Protein AF-A0A137QL42-F1 (afdb_monomer)

Solvent-accessible surface area (backbone atoms only — not comparable to full-atom values): 17298 Å² total; per-residue (Å²): 100,34,70,57,46,45,50,50,37,49,74,74,72,46,67,54,82,41,86,88,35,64,59,41,25,57,53,50,39,52,50,53,54,63,43,52,39,86,62,86,82,94,80,81,47,82,44,93,50,73,60,76,47,75,49,66,75,38,77,45,59,28,29,28,61,92,73,71,41,57,32,40,34,37,33,32,44,34,35,29,34,53,53,33,43,75,54,73,72,51,57,50,45,49,49,47,31,58,27,19,27,74,40,50,73,71,56,46,42,51,51,43,36,49,52,52,42,72,72,47,55,35,80,44,68,47,56,49,74,53,71,51,64,76,67,95,55,80,79,73,79,72,71,77,83,74,88,73,88,77,64,35,49,31,44,52,48,27,49,52,36,44,50,38,51,53,52,38,52,52,42,66,76,38,98,56,30,88,81,40,53,71,57,42,53,51,41,54,51,54,36,49,53,49,49,54,63,50,60,74,43,47,41,97,76,25,39,33,22,33,21,46,87,43,88,86,44,56,66,14,40,27,34,31,29,34,37,42,17,41,49,28,44,49,26,48,75,68,72,51,68,87,62,45,72,59,43,56,34,27,51,54,42,45,61,71,30,40,49,99,87,69,49,59,44,58,29,57,25,89,87,73,51,69,45,71,51,58,93,94,61,79,48,72,66,36,47,50,21,48,53,47,22,51,56,20,45,53,54,23,52,53,54,68,53,53,63,62,56,63,65,65,75,74,115

Structure (mmCIF, N/CA/C/O backbone):
data_AF-A0A137QL42-F1
#
_entry.id   AF-A0A137QL42-F1
#
loop_
_atom_site.group_PDB
_atom_site.id
_atom_site.type_symbol
_atom_site.label_atom_id
_atom_site.label_alt_id
_atom_site.label_comp_id
_atom_site.label_asym_id
_atom_site.label_entity_id
_atom_site.label_seq_id
_atom_site.pdbx_PDB_ins_code
_atom_site.Cartn_x
_atom_site.Cartn_y
_atom_site.Cartn_z
_atom_site.occupancy
_atom_site.B_iso_or_equiv
_atom_site.auth_seq_id
_atom_site.auth_comp_id
_atom_site.auth_asym_id
_atom_site.auth_atom_id
_atom_site.pdbx_PDB_model_num
ATOM 1 N N . MET A 1 1 ? 6.499 -1.791 -34.100 1.00 88.50 1 MET A N 1
ATOM 2 C CA . MET A 1 1 ? 7.134 -1.837 -32.764 1.00 88.50 1 MET A CA 1
ATOM 3 C C . MET A 1 1 ? 8.624 -2.144 -32.865 1.00 88.50 1 MET A C 1
ATOM 5 O O . MET A 1 1 ? 9.391 -1.298 -32.445 1.00 88.50 1 MET A O 1
ATOM 9 N N . ALA A 1 2 ? 9.053 -3.247 -33.496 1.00 93.94 2 ALA A N 1
ATOM 10 C CA . ALA A 1 2 ? 10.485 -3.531 -33.701 1.00 93.94 2 ALA A CA 1
ATOM 11 C C . ALA A 1 2 ? 11.252 -2.376 -34.387 1.00 93.94 2 ALA A C 1
ATOM 13 O O . ALA A 1 2 ? 12.298 -1.965 -33.904 1.00 93.94 2 ALA A O 1
ATOM 14 N N . SER A 1 3 ? 10.688 -1.762 -35.434 1.00 95.69 3 SER A N 1
ATOM 15 C CA . SER A 1 3 ? 11.277 -0.571 -36.074 1.00 95.69 3 SER A CA 1
ATOM 16 C C . SER A 1 3 ? 11.506 0.602 -35.109 1.00 95.69 3 SER A C 1
ATOM 18 O O . SER A 1 3 ? 12.543 1.251 -35.173 1.00 95.69 3 SER A O 1
ATOM 20 N N . ALA A 1 4 ? 10.577 0.844 -34.179 1.00 95.88 4 ALA A N 1
ATOM 21 C CA . ALA A 1 4 ? 10.714 1.890 -33.167 1.00 95.88 4 ALA A CA 1
ATOM 22 C C . ALA A 1 4 ? 11.816 1.559 -32.150 1.00 95.88 4 ALA A C 1
ATOM 24 O O . ALA A 1 4 ? 12.567 2.441 -31.756 1.00 95.88 4 ALA A O 1
ATOM 25 N N . VAL A 1 5 ? 11.960 0.285 -31.767 1.00 95.94 5 VAL A N 1
ATOM 26 C CA . VAL A 1 5 ? 13.055 -0.155 -30.888 1.00 95.94 5 VAL A CA 1
ATOM 27 C C . VAL A 1 5 ? 14.408 0.023 -31.572 1.00 95.94 5 VAL A C 1
ATOM 29 O O . VAL A 1 5 ? 15.344 0.490 -30.934 1.00 95.94 5 VAL A O 1
ATOM 32 N N . ARG A 1 6 ? 14.513 -0.300 -32.868 1.00 96.44 6 ARG A N 1
ATOM 33 C CA . ARG A 1 6 ? 15.736 -0.042 -33.642 1.00 96.44 6 ARG A CA 1
ATOM 34 C C . ARG A 1 6 ? 16.097 1.446 -33.627 1.00 96.44 6 ARG A C 1
ATOM 36 O O . ARG A 1 6 ? 17.228 1.774 -33.299 1.00 96.44 6 ARG A O 1
ATOM 43 N N . ALA A 1 7 ? 15.125 2.325 -33.878 1.00 97.19 7 ALA A N 1
ATOM 44 C CA . ALA A 1 7 ? 15.340 3.770 -33.809 1.00 97.19 7 ALA A CA 1
ATOM 45 C C . ALA A 1 7 ? 15.789 4.231 -32.408 1.00 97.19 7 ALA A C 1
ATOM 47 O O . ALA A 1 7 ? 16.674 5.070 -32.297 1.00 97.19 7 ALA A O 1
ATOM 48 N N . ILE A 1 8 ? 15.240 3.652 -31.331 1.00 96.38 8 ILE A N 1
ATOM 49 C CA . ILE A 1 8 ? 15.696 3.936 -29.959 1.00 96.38 8 ILE A CA 1
ATOM 50 C C . ILE A 1 8 ? 17.173 3.563 -29.780 1.00 96.38 8 ILE A C 1
ATOM 52 O O . ILE A 1 8 ? 17.911 4.358 -29.207 1.00 96.38 8 ILE A O 1
ATOM 56 N N . LEU A 1 9 ? 17.607 2.393 -30.273 1.00 96.69 9 LEU A N 1
ATOM 57 C CA . LEU A 1 9 ? 19.011 1.960 -30.199 1.00 96.69 9 LEU A CA 1
ATOM 58 C C . LEU A 1 9 ? 19.942 2.951 -30.916 1.00 96.69 9 LEU A C 1
ATOM 60 O O . LEU A 1 9 ? 20.956 3.356 -30.353 1.00 96.69 9 LEU A O 1
ATOM 64 N N . GLU A 1 10 ? 19.556 3.405 -32.107 1.00 97.06 10 GLU A N 1
ATOM 65 C CA . GLU A 1 10 ? 20.310 4.412 -32.865 1.00 97.06 10 GLU A CA 1
ATOM 66 C C . GLU A 1 10 ? 20.364 5.754 -32.113 1.00 97.06 10 GLU A C 1
ATOM 68 O O . GLU A 1 10 ? 21.425 6.366 -31.997 1.00 97.06 10 GLU A O 1
ATOM 73 N N . CYS A 1 11 ? 19.245 6.196 -31.525 1.00 97.06 11 CYS A N 1
ATOM 74 C CA . CYS A 1 11 ? 19.175 7.447 -30.765 1.00 97.06 11 CYS A CA 1
ATOM 75 C C . CYS A 1 11 ? 20.044 7.453 -29.498 1.00 97.06 11 CYS A C 1
ATOM 77 O O . CYS A 1 11 ? 20.498 8.522 -29.093 1.00 97.06 11 CYS A O 1
ATOM 79 N N . ILE A 1 12 ? 20.274 6.297 -28.867 1.00 95.81 12 ILE A N 1
ATOM 80 C CA . ILE A 1 12 ? 21.161 6.183 -27.695 1.00 95.81 12 ILE A CA 1
ATOM 81 C C . ILE A 1 12 ? 22.632 5.939 -28.073 1.00 95.81 12 ILE A C 1
ATOM 83 O O . ILE A 1 12 ? 23.464 5.794 -27.181 1.00 95.81 12 ILE A O 1
ATOM 87 N N . GLY A 1 13 ? 22.961 5.924 -29.372 1.00 96.50 13 GLY A N 1
ATOM 88 C CA . GLY A 1 13 ? 24.328 5.780 -29.880 1.00 96.50 13 GLY A CA 1
ATOM 89 C C . GLY A 1 13 ? 24.829 4.337 -30.001 1.00 96.50 13 GLY A C 1
ATOM 90 O O . GLY A 1 13 ? 26.032 4.131 -30.150 1.00 96.50 13 GLY A O 1
ATOM 91 N N . GLU A 1 14 ? 23.941 3.343 -29.934 1.00 97.31 14 GLU A N 1
ATOM 92 C CA . GLU A 1 14 ? 24.290 1.941 -30.183 1.00 97.31 14 GLU A CA 1
ATOM 93 C C . GLU A 1 14 ? 24.259 1.621 -31.685 1.00 97.31 14 GLU A C 1
ATOM 95 O O . GLU A 1 14 ? 23.489 2.208 -32.441 1.00 97.31 14 GLU A O 1
ATOM 100 N N . ASP A 1 15 ? 25.061 0.638 -32.102 1.00 96.69 15 ASP A N 1
ATOM 101 C CA . ASP A 1 15 ? 25.010 0.039 -33.442 1.00 96.69 15 ASP A CA 1
ATOM 102 C C . ASP A 1 15 ? 23.999 -1.127 -33.453 1.00 96.69 15 ASP A C 1
ATOM 104 O O . ASP A 1 15 ? 24.296 -2.182 -32.879 1.00 96.69 15 ASP A O 1
ATOM 108 N N . PRO A 1 16 ? 22.810 -0.994 -34.080 1.00 95.81 16 PRO A N 1
ATOM 109 C CA . PRO A 1 16 ? 21.808 -2.060 -34.093 1.00 95.81 16 PRO A CA 1
ATOM 110 C C . PRO A 1 16 ? 22.243 -3.311 -34.863 1.00 95.81 16 PRO A C 1
ATOM 112 O O . PRO A 1 16 ? 21.662 -4.376 -34.645 1.00 95.81 16 PRO A O 1
ATOM 115 N N . ASP A 1 17 ? 23.236 -3.195 -35.749 1.00 96.19 17 ASP A N 1
ATOM 116 C CA . ASP A 1 17 ? 23.708 -4.290 -36.593 1.00 96.19 17 ASP A CA 1
ATOM 117 C C . ASP A 1 17 ? 24.826 -5.110 -35.912 1.00 96.19 17 ASP A C 1
ATOM 119 O O . ASP A 1 17 ? 25.247 -6.149 -36.432 1.00 96.19 17 ASP A O 1
ATOM 123 N N . ARG A 1 18 ? 25.262 -4.727 -34.698 1.00 97.25 18 ARG A N 1
ATOM 124 C CA . ARG A 1 18 ? 26.195 -5.539 -33.901 1.00 97.25 18 ARG A CA 1
ATOM 125 C C . ARG A 1 18 ? 25.561 -6.866 -33.488 1.00 97.25 18 ARG A C 1
ATOM 127 O O . ARG A 1 18 ? 24.388 -6.919 -33.117 1.00 97.25 18 ARG A O 1
ATOM 134 N N . GLU A 1 19 ? 26.369 -7.927 -33.436 1.00 95.56 19 GLU A N 1
ATOM 135 C CA . GLU A 1 19 ? 25.930 -9.318 -33.210 1.00 95.56 19 GLU A CA 1
ATOM 136 C C . GLU A 1 19 ? 24.903 -9.472 -32.066 1.00 95.56 19 GLU A C 1
ATOM 138 O O . GLU A 1 19 ? 23.874 -10.133 -32.220 1.00 95.56 19 GLU A O 1
ATOM 143 N N . GLY A 1 20 ? 25.131 -8.803 -30.929 1.00 95.12 20 GLY A N 1
ATOM 144 C CA . GLY A 1 20 ? 24.242 -8.870 -29.763 1.00 95.12 20 GLY A CA 1
ATOM 145 C C . GLY A 1 20 ? 22.879 -8.176 -29.925 1.00 95.12 20 GLY A C 1
ATOM 146 O O . GLY A 1 20 ? 21.921 -8.551 -29.237 1.00 95.12 20 GLY A O 1
ATOM 147 N N . LEU A 1 21 ? 22.763 -7.188 -30.822 1.00 96.62 21 LEU A N 1
ATOM 148 C CA . LEU A 1 21 ? 21.566 -6.356 -30.998 1.00 96.62 21 LEU A CA 1
ATOM 149 C C . LEU A 1 21 ? 20.718 -6.703 -32.215 1.00 96.62 21 LEU A C 1
ATOM 151 O O . LEU A 1 21 ? 19.550 -6.322 -32.212 1.00 96.62 21 LEU A O 1
ATOM 155 N N . LEU A 1 22 ? 21.225 -7.504 -33.157 1.00 95.88 22 LEU A N 1
ATOM 156 C CA . LEU A 1 22 ? 20.510 -7.881 -34.385 1.00 95.88 22 LEU A CA 1
ATOM 157 C C . LEU A 1 22 ? 19.050 -8.296 -34.147 1.00 95.88 22 LEU A C 1
ATOM 159 O O . LEU A 1 22 ? 18.158 -7.907 -34.889 1.00 95.88 22 LEU A O 1
ATOM 163 N N . ARG A 1 23 ? 18.800 -9.065 -33.078 1.00 96.75 23 ARG A N 1
ATOM 164 C CA . ARG A 1 23 ? 17.458 -9.548 -32.699 1.00 96.75 23 ARG A CA 1
ATOM 165 C C . ARG A 1 23 ? 16.837 -8.817 -31.506 1.00 96.75 23 ARG A C 1
ATOM 167 O O . ARG A 1 23 ? 15.758 -9.188 -31.042 1.00 96.75 23 ARG A O 1
ATOM 174 N N . THR A 1 24 ? 17.512 -7.813 -30.944 1.00 97.19 24 THR A N 1
ATOM 175 C CA . THR A 1 24 ? 16.992 -7.022 -29.816 1.00 97.19 24 THR A CA 1
ATOM 176 C C . THR A 1 24 ? 15.687 -6.308 -30.164 1.00 97.19 24 THR A C 1
ATOM 178 O O . THR A 1 24 ? 14.773 -6.389 -29.342 1.00 97.19 24 THR A O 1
ATOM 181 N N . PRO A 1 25 ? 15.522 -5.692 -31.352 1.00 97.19 25 PRO A N 1
ATOM 182 C CA . PRO A 1 25 ? 14.261 -5.069 -31.738 1.00 97.19 25 PRO A CA 1
ATOM 183 C C . PRO A 1 25 ? 13.044 -5.999 -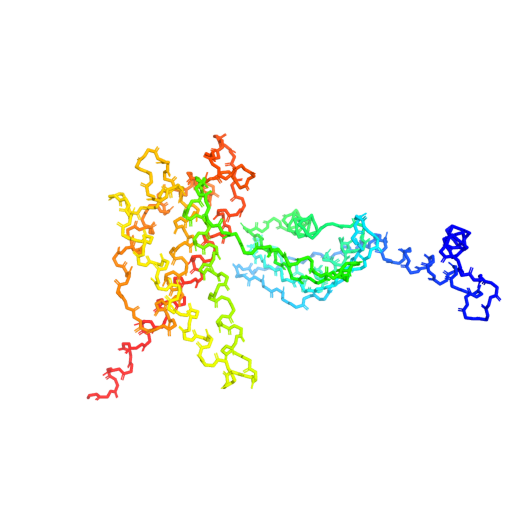31.667 1.00 97.19 25 PRO A C 1
ATOM 185 O O . PRO A 1 25 ? 12.018 -5.609 -31.104 1.00 97.19 25 PRO A O 1
ATOM 188 N N . GLU A 1 26 ? 13.145 -7.235 -32.175 1.00 96.44 26 GLU A N 1
ATOM 189 C CA . GLU A 1 26 ? 12.040 -8.197 -32.065 1.00 96.44 26 GLU A CA 1
ATOM 190 C C . GLU A 1 26 ? 11.833 -8.669 -30.626 1.00 96.44 26 GLU A C 1
ATOM 192 O O . GLU A 1 26 ? 10.697 -8.676 -30.150 1.00 96.44 26 GLU A O 1
ATOM 197 N N . ARG A 1 27 ? 12.913 -9.038 -29.919 1.00 96.62 27 ARG A N 1
ATOM 198 C CA . ARG A 1 27 ? 12.824 -9.525 -28.531 1.00 96.62 27 ARG A CA 1
ATOM 199 C C . ARG A 1 27 ? 12.181 -8.487 -27.619 1.00 96.62 27 ARG A C 1
ATOM 201 O O . ARG A 1 27 ? 11.286 -8.817 -26.851 1.00 96.62 27 ARG A O 1
ATOM 208 N N . TYR A 1 28 ? 12.604 -7.232 -27.722 1.00 94.94 28 TYR A N 1
ATOM 209 C CA . TYR A 1 28 ? 12.075 -6.153 -26.897 1.00 94.94 28 TYR A CA 1
ATOM 210 C C . TYR A 1 28 ? 10.605 -5.869 -27.214 1.00 94.94 28 TYR A C 1
ATOM 212 O O . TYR A 1 28 ? 9.797 -5.735 -26.298 1.00 94.94 28 TYR A O 1
ATOM 220 N N . ALA A 1 29 ? 10.232 -5.839 -28.500 1.00 93.69 29 ALA A N 1
ATOM 221 C CA . ALA A 1 29 ? 8.838 -5.666 -28.899 1.00 93.69 29 ALA A CA 1
ATOM 222 C C . ALA A 1 29 ? 7.939 -6.774 -28.322 1.00 93.69 29 ALA A C 1
ATOM 224 O O . ALA A 1 29 ? 6.881 -6.478 -27.770 1.00 93.69 29 ALA A O 1
ATOM 225 N N . GLN A 1 30 ? 8.382 -8.034 -28.383 1.00 93.44 30 GLN A N 1
ATOM 226 C CA . GLN A 1 30 ? 7.662 -9.163 -27.784 1.00 93.44 30 GLN A CA 1
ATOM 227 C C . GLN A 1 30 ? 7.535 -9.022 -26.262 1.00 93.44 30 GLN A C 1
ATOM 229 O O . GLN A 1 30 ? 6.453 -9.247 -25.721 1.00 93.44 30 GLN A O 1
ATOM 234 N N . THR A 1 31 ? 8.603 -8.604 -25.578 1.00 91.81 31 THR A N 1
ATOM 235 C CA . THR A 1 31 ? 8.590 -8.373 -24.128 1.00 91.81 31 THR A CA 1
ATOM 236 C C . THR A 1 31 ? 7.586 -7.296 -23.734 1.00 91.81 31 THR A C 1
ATOM 238 O O . THR A 1 31 ? 6.773 -7.536 -22.845 1.00 91.81 31 THR A O 1
ATOM 241 N N . ILE A 1 32 ? 7.587 -6.139 -24.405 1.00 90.94 32 ILE A N 1
ATOM 242 C CA . ILE A 1 32 ? 6.636 -5.058 -24.110 1.00 90.94 32 ILE A CA 1
ATOM 243 C C . ILE A 1 32 ? 5.200 -5.525 -24.339 1.00 90.94 32 ILE A C 1
ATOM 245 O O . ILE A 1 32 ? 4.370 -5.370 -23.450 1.00 90.94 32 ILE A O 1
ATOM 249 N N . MET A 1 33 ? 4.918 -6.183 -25.467 1.00 90.31 33 MET A N 1
ATOM 250 C CA . MET A 1 33 ? 3.581 -6.718 -25.746 1.00 90.31 33 MET A CA 1
ATOM 251 C C . MET A 1 33 ? 3.125 -7.731 -24.689 1.00 90.31 33 MET A C 1
ATOM 253 O O . MET A 1 33 ? 1.957 -7.746 -24.311 1.00 90.31 33 MET A O 1
ATOM 257 N N . TRP A 1 34 ? 4.035 -8.569 -24.189 1.00 88.75 34 TRP A N 1
ATOM 258 C CA . TRP A 1 34 ? 3.734 -9.508 -23.110 1.00 88.75 34 TRP A CA 1
ATOM 259 C C . TRP A 1 34 ? 3.496 -8.810 -21.763 1.00 88.75 34 TRP A C 1
ATOM 261 O O . TRP A 1 34 ? 2.640 -9.240 -20.989 1.00 88.75 34 TRP A O 1
ATOM 271 N N . MET A 1 35 ? 4.228 -7.730 -21.484 1.00 88.00 35 MET A N 1
ATOM 272 C CA . MET A 1 35 ? 4.077 -6.929 -20.268 1.00 88.00 35 MET A CA 1
ATOM 273 C C . MET A 1 35 ? 2.827 -6.044 -20.270 1.00 88.00 35 MET A C 1
ATOM 275 O O . MET A 1 35 ? 2.427 -5.613 -19.197 1.00 88.00 35 MET A O 1
ATOM 279 N N . THR A 1 36 ? 2.199 -5.794 -21.423 1.00 87.94 36 THR A N 1
ATOM 280 C CA . THR A 1 36 ? 1.026 -4.909 -21.556 1.00 87.94 36 THR A CA 1
ATOM 281 C C . THR A 1 36 ? -0.231 -5.617 -22.084 1.00 87.94 36 THR A C 1
ATOM 283 O O . THR A 1 36 ? -1.040 -4.999 -22.777 1.00 87.94 36 THR A O 1
ATOM 286 N N . ARG A 1 37 ? -0.372 -6.927 -21.862 1.00 84.25 37 ARG A N 1
ATOM 287 C CA . ARG A 1 37 ? -1.521 -7.709 -22.354 1.00 84.25 37 ARG A CA 1
ATOM 288 C C . ARG A 1 37 ? -2.640 -7.775 -21.315 1.00 84.25 37 ARG A C 1
ATOM 290 O O . ARG A 1 37 ? -2.371 -8.024 -20.145 1.00 84.25 37 ARG A O 1
ATOM 297 N N . ASP A 1 38 ? -3.890 -7.702 -21.758 1.00 72.44 38 ASP A N 1
ATOM 298 C CA . ASP A 1 38 ? -5.028 -8.046 -20.903 1.00 72.44 38 ASP A CA 1
ATOM 299 C C . ASP A 1 38 ? -5.224 -9.568 -20.850 1.00 72.44 38 ASP A C 1
ATOM 301 O O . ASP A 1 38 ? -5.190 -10.258 -21.871 1.00 72.44 38 ASP A O 1
ATOM 305 N N . ILE A 1 39 ? -5.425 -10.103 -19.644 1.00 64.62 39 ILE A N 1
ATOM 306 C CA . ILE A 1 39 ? -5.685 -11.525 -19.395 1.00 64.62 39 ILE A CA 1
ATOM 307 C C . ILE A 1 39 ? -7.006 -11.609 -18.629 1.00 64.62 39 ILE A C 1
ATOM 309 O O . ILE A 1 39 ? -7.059 -11.239 -17.466 1.00 64.62 39 ILE A O 1
ATOM 313 N N . ILE A 1 40 ? -8.086 -12.093 -19.244 1.00 54.66 40 ILE A N 1
ATOM 314 C CA . ILE A 1 40 ? -9.358 -12.326 -18.540 1.00 54.66 40 ILE A CA 1
ATOM 315 C C . ILE A 1 40 ? -9.726 -13.799 -18.693 1.00 54.66 40 ILE A C 1
ATOM 317 O O . ILE A 1 40 ? -9.649 -14.350 -19.786 1.00 54.66 40 ILE A O 1
ATOM 321 N N . ASN A 1 41 ? -10.093 -14.445 -17.586 1.00 50.34 41 ASN A N 1
ATOM 322 C CA . ASN A 1 41 ? -10.643 -15.801 -17.575 1.00 50.34 41 ASN A CA 1
ATOM 323 C C . ASN A 1 41 ? -11.562 -15.966 -16.368 1.00 50.34 41 ASN A C 1
ATOM 325 O O . ASN A 1 41 ? -11.088 -15.798 -15.245 1.00 50.34 41 ASN A O 1
ATOM 329 N N . ASP A 1 42 ? -12.828 -16.311 -16.567 1.00 50.88 42 ASP A N 1
ATOM 330 C CA . ASP A 1 42 ? -13.827 -16.356 -15.496 1.00 50.88 42 ASP A CA 1
ATOM 331 C C . ASP A 1 42 ? -13.814 -17.671 -14.712 1.00 50.88 42 ASP A C 1
ATOM 333 O O . ASP A 1 42 ? -13.801 -18.761 -15.277 1.00 50.88 42 ASP A O 1
ATOM 337 N N . ALA A 1 43 ? -13.811 -17.546 -13.383 1.00 50.00 43 ALA A N 1
ATOM 338 C CA . ALA A 1 43 ? -14.125 -18.612 -12.437 1.00 50.00 43 ALA A CA 1
ATOM 339 C C . ALA A 1 43 ? -14.479 -17.963 -11.089 1.00 50.00 43 ALA A C 1
ATOM 341 O O . ALA A 1 43 ? -13.632 -17.300 -10.485 1.00 50.00 43 ALA A O 1
ATOM 342 N N . ILE A 1 44 ? -15.728 -18.127 -10.656 1.00 58.56 44 ILE A N 1
ATOM 343 C CA . ILE A 1 44 ? -16.261 -17.725 -9.347 1.00 58.56 44 ILE A CA 1
ATOM 344 C C . ILE A 1 44 ? -16.893 -18.979 -8.746 1.00 58.56 44 ILE A C 1
ATOM 346 O O . ILE A 1 44 ? -17.558 -19.726 -9.466 1.00 58.56 44 ILE A O 1
ATOM 350 N N . PHE A 1 45 ? -16.678 -19.211 -7.453 1.00 54.88 45 PHE A N 1
ATOM 351 C CA . PHE A 1 45 ? -17.261 -20.336 -6.731 1.00 54.88 45 PHE A CA 1
ATOM 352 C C . PHE A 1 45 ? -18.185 -19.804 -5.631 1.00 54.88 45 PHE A C 1
ATOM 354 O O . PHE A 1 45 ? -17.922 -18.761 -5.030 1.00 54.88 45 PHE A O 1
ATOM 361 N N . ALA A 1 46 ? -19.295 -20.501 -5.405 1.00 55.91 46 ALA A N 1
ATOM 362 C CA . ALA A 1 46 ? -20.178 -20.240 -4.278 1.00 55.91 46 ALA A CA 1
ATOM 363 C C . ALA A 1 46 ? -19.829 -21.236 -3.172 1.00 55.91 46 ALA A C 1
ATOM 365 O O . ALA A 1 46 ? -19.881 -22.445 -3.402 1.00 55.91 46 ALA A O 1
ATOM 366 N N . GLU A 1 47 ? -19.448 -20.728 -2.007 1.00 60.78 47 GLU A N 1
ATOM 367 C CA . GLU A 1 47 ? -19.100 -21.532 -0.841 1.00 60.78 47 GLU A CA 1
ATOM 368 C C . GLU A 1 47 ? -19.495 -20.751 0.412 1.00 60.78 47 GLU A C 1
ATOM 370 O O . GLU A 1 47 ? -19.275 -19.541 0.490 1.00 60.78 47 GLU A O 1
ATOM 375 N N . ASP A 1 48 ? -20.120 -21.437 1.366 1.00 62.03 48 ASP A N 1
ATOM 376 C CA . ASP A 1 48 ? -20.584 -20.830 2.610 1.00 62.03 48 ASP A CA 1
ATOM 377 C C . ASP A 1 48 ? -19.391 -20.668 3.561 1.00 62.03 48 ASP A C 1
ATOM 379 O O . ASP A 1 48 ? -19.028 -21.578 4.306 1.00 62.03 48 ASP A O 1
ATOM 383 N N . HIS A 1 49 ? -18.707 -19.532 3.436 1.00 72.81 49 HIS A N 1
ATOM 384 C CA . HIS A 1 49 ? -17.568 -19.151 4.263 1.00 72.81 49 HIS A CA 1
ATOM 385 C C . HIS A 1 49 ? -17.713 -17.680 4.657 1.00 72.81 49 HIS A C 1
ATOM 387 O O . HIS A 1 49 ? -17.985 -16.840 3.799 1.00 72.81 49 HIS A O 1
ATOM 393 N N . ASP A 1 50 ? -17.545 -17.362 5.937 1.00 77.62 50 ASP A N 1
ATOM 394 C CA . ASP A 1 50 ? -17.778 -16.034 6.519 1.00 77.62 50 ASP A CA 1
ATOM 395 C C . ASP A 1 50 ? -16.550 -15.449 7.245 1.00 77.62 50 ASP A C 1
ATOM 397 O O . ASP A 1 50 ? -16.590 -14.311 7.727 1.00 77.62 50 ASP A O 1
ATOM 401 N N . GLU A 1 51 ? -15.430 -16.176 7.256 1.00 82.50 51 GLU A N 1
ATOM 402 C CA . GLU A 1 51 ? -14.155 -15.733 7.820 1.00 82.50 51 GLU A CA 1
ATOM 403 C C . GLU A 1 51 ? -13.262 -15.020 6.793 1.00 82.50 51 GLU A C 1
ATOM 405 O O . GLU A 1 51 ? -13.425 -15.134 5.577 1.00 82.50 51 GLU A O 1
ATOM 410 N N . MET A 1 52 ? -12.292 -14.244 7.287 1.00 88.94 52 MET A N 1
ATOM 411 C CA . MET A 1 52 ? -11.368 -13.495 6.437 1.00 88.94 52 MET A CA 1
ATOM 412 C C . MET A 1 52 ? -10.509 -14.432 5.583 1.00 88.94 52 MET A C 1
ATOM 414 O O . MET A 1 52 ? -9.769 -15.268 6.098 1.00 88.94 52 MET A O 1
ATOM 418 N N . VAL A 1 53 ? -10.503 -14.187 4.275 1.00 89.31 53 VAL A N 1
ATOM 419 C CA . VAL A 1 53 ? -9.592 -14.838 3.335 1.00 89.31 53 VAL A CA 1
ATOM 420 C C . VAL A 1 53 ? -8.419 -13.902 3.070 1.00 89.31 53 VAL A C 1
ATOM 422 O O . VAL A 1 53 ? -8.616 -12.776 2.616 1.00 89.31 53 VAL A O 1
ATOM 425 N N . LEU A 1 54 ? -7.194 -14.372 3.321 1.00 91.69 54 LEU A N 1
ATOM 426 C CA . LEU A 1 54 ? -5.950 -13.646 3.055 1.00 91.69 54 LEU A CA 1
ATOM 427 C C . LEU A 1 54 ? -5.049 -14.456 2.122 1.00 91.69 54 LEU A C 1
ATOM 429 O O . LEU A 1 54 ? -4.638 -15.570 2.442 1.00 91.69 54 LEU A O 1
ATOM 433 N N . VAL A 1 55 ? -4.669 -13.850 1.000 1.00 92.56 55 VAL A N 1
ATOM 434 C CA . VAL A 1 55 ? -3.614 -14.352 0.118 1.00 92.56 55 VAL A CA 1
ATOM 435 C C . VAL A 1 55 ? -2.484 -13.339 0.112 1.00 92.56 55 VAL A C 1
ATOM 437 O O . VAL A 1 55 ? -2.655 -12.199 -0.314 1.00 92.56 55 VAL A O 1
ATOM 440 N N . ARG A 1 56 ? -1.322 -13.759 0.602 1.00 91.38 56 ARG A N 1
ATOM 441 C CA . ARG A 1 56 ? -0.108 -12.943 0.679 1.00 91.38 56 ARG A CA 1
ATOM 442 C C . ARG A 1 56 ? 0.956 -13.447 -0.286 1.00 91.38 56 ARG A C 1
ATOM 444 O O . ARG A 1 56 ? 0.831 -14.536 -0.840 1.00 91.38 56 ARG A O 1
ATOM 451 N N . ASP A 1 57 ? 2.002 -12.644 -0.445 1.00 90.56 57 ASP A N 1
ATOM 452 C CA . ASP A 1 57 ? 3.191 -12.973 -1.231 1.00 90.56 57 ASP A CA 1
ATOM 453 C C . ASP A 1 57 ? 2.921 -13.231 -2.722 1.00 90.56 57 ASP A C 1
ATOM 455 O O . ASP A 1 57 ? 3.650 -13.989 -3.360 1.00 90.56 57 ASP A O 1
ATOM 459 N N . ILE A 1 58 ? 1.908 -12.568 -3.297 1.00 93.81 58 ILE A N 1
ATOM 460 C CA . ILE A 1 58 ? 1.634 -12.612 -4.737 1.00 93.81 58 ILE A CA 1
ATOM 461 C C . ILE A 1 58 ? 2.717 -11.804 -5.451 1.00 93.81 58 ILE A C 1
ATOM 463 O O . ILE A 1 58 ? 2.745 -10.576 -5.348 1.00 93.81 58 ILE A O 1
ATOM 467 N N . ASP A 1 59 ? 3.599 -12.488 -6.174 1.00 94.00 59 ASP A N 1
ATOM 468 C CA . ASP A 1 59 ? 4.642 -11.835 -6.960 1.00 94.00 59 ASP A CA 1
ATOM 469 C C . ASP A 1 59 ? 4.038 -11.084 -8.146 1.00 94.00 59 ASP A C 1
ATOM 471 O O . ASP A 1 59 ? 3.247 -11.629 -8.920 1.00 94.00 59 ASP A O 1
ATOM 475 N N . ILE A 1 60 ? 4.448 -9.828 -8.308 1.00 92.00 60 ILE A N 1
ATOM 476 C CA . ILE A 1 60 ? 4.008 -8.989 -9.415 1.00 92.00 60 ILE A CA 1
ATOM 477 C C . ILE A 1 60 ? 5.173 -8.279 -10.096 1.00 92.00 60 ILE A C 1
ATOM 479 O O . ILE A 1 60 ? 6.179 -7.904 -9.489 1.00 92.00 60 ILE A O 1
ATOM 483 N N . SER A 1 61 ? 4.988 -8.049 -11.389 1.00 92.31 61 SER A N 1
ATOM 484 C CA . SER A 1 61 ? 5.841 -7.202 -12.209 1.00 92.31 61 SER A CA 1
ATOM 485 C C . SER A 1 61 ? 4.950 -6.369 -13.120 1.00 92.31 61 SER A C 1
ATOM 487 O O . SER A 1 61 ? 4.006 -6.897 -13.716 1.00 92.31 61 SER A O 1
ATOM 489 N N . SER A 1 62 ? 5.234 -5.073 -13.188 1.00 93.12 62 SER A N 1
ATOM 490 C CA . SER A 1 62 ? 4.499 -4.098 -13.991 1.00 93.12 62 SER A CA 1
ATOM 491 C C . SER A 1 62 ? 5.460 -3.065 -14.572 1.00 93.12 62 SER A C 1
ATOM 493 O O . SER A 1 62 ? 6.603 -2.950 -14.127 1.00 93.12 62 SER A O 1
ATOM 495 N N . LEU A 1 63 ? 5.012 -2.302 -15.569 1.00 92.62 63 LEU A N 1
ATOM 496 C CA . LEU A 1 63 ? 5.786 -1.205 -16.154 1.00 92.62 63 LEU A CA 1
ATOM 497 C C . LEU A 1 63 ? 5.303 0.140 -15.610 1.00 92.62 63 LEU A C 1
ATOM 499 O O . LEU A 1 63 ? 4.108 0.425 -15.638 1.00 92.62 63 LEU A O 1
ATOM 503 N N . CYS A 1 64 ? 6.225 0.973 -15.124 1.00 91.62 64 CYS A N 1
ATOM 504 C CA . CYS A 1 64 ? 5.902 2.327 -14.683 1.00 91.62 64 CYS A CA 1
ATOM 505 C C . CYS A 1 64 ? 5.533 3.187 -15.893 1.00 91.62 64 CYS A C 1
ATOM 507 O O . CYS A 1 64 ? 6.323 3.298 -16.830 1.00 91.62 64 CYS A O 1
ATOM 509 N N . GLU A 1 65 ? 4.372 3.835 -15.873 1.00 87.06 65 GLU A N 1
ATOM 510 C CA . GLU A 1 65 ? 3.932 4.658 -17.007 1.00 87.06 65 GLU A CA 1
ATOM 511 C C . GLU A 1 65 ? 4.789 5.912 -17.231 1.00 87.06 65 GLU A C 1
ATOM 513 O O . GLU A 1 65 ? 4.894 6.385 -18.357 1.00 87.06 65 GLU A O 1
ATOM 518 N N . HIS A 1 66 ? 5.466 6.411 -16.192 1.00 84.81 66 HIS A N 1
ATOM 519 C CA . HIS A 1 66 ? 6.313 7.603 -16.290 1.00 84.81 66 HIS A CA 1
ATOM 520 C C . HIS A 1 66 ? 7.620 7.363 -17.049 1.00 84.81 66 HIS A C 1
ATOM 522 O O . HIS A 1 66 ? 8.144 8.272 -17.688 1.00 84.81 66 HIS A O 1
ATOM 528 N N . HIS A 1 67 ? 8.179 6.156 -16.943 1.00 85.19 67 HIS A N 1
ATOM 529 C CA . HIS A 1 67 ? 9.541 5.880 -17.412 1.00 85.19 67 HIS A CA 1
ATOM 530 C C . HIS A 1 67 ? 9.653 4.615 -18.265 1.00 85.19 67 HIS A C 1
ATOM 532 O O . HIS A 1 67 ? 10.727 4.338 -18.787 1.00 85.19 67 HIS A O 1
ATOM 538 N N . LEU A 1 68 ? 8.579 3.825 -18.378 1.00 89.31 68 LEU A N 1
ATOM 539 C CA . LEU A 1 68 ? 8.578 2.493 -18.993 1.00 89.31 68 LEU A CA 1
ATOM 540 C C . LEU A 1 68 ? 9.628 1.546 -18.386 1.00 89.31 68 LEU A C 1
ATOM 542 O O . LEU A 1 68 ? 10.118 0.627 -19.038 1.00 89.31 68 LEU A O 1
ATOM 546 N N . VAL A 1 69 ? 9.959 1.770 -17.112 1.00 89.62 69 VAL A N 1
ATOM 547 C CA . VAL A 1 69 ? 10.878 0.940 -16.330 1.00 89.62 69 VAL A CA 1
ATOM 548 C C . VAL A 1 69 ? 10.067 -0.026 -15.466 1.00 89.62 69 VAL A C 1
ATOM 550 O O . VAL A 1 69 ? 9.053 0.390 -14.892 1.00 89.62 69 VAL A O 1
ATOM 553 N N . PRO A 1 70 ? 10.483 -1.299 -15.346 1.00 90.38 70 PRO A N 1
ATOM 554 C CA . PRO A 1 70 ? 9.801 -2.247 -14.484 1.00 90.38 70 PRO A CA 1
ATOM 555 C C . PRO A 1 70 ? 9.821 -1.832 -13.012 1.00 90.38 70 PRO A C 1
ATOM 557 O O . PRO A 1 70 ? 10.844 -1.390 -12.481 1.00 90.38 70 PRO A O 1
ATOM 560 N N . PHE A 1 71 ? 8.696 -2.065 -12.348 1.00 91.06 71 PHE A N 1
ATOM 561 C CA . PHE A 1 71 ? 8.632 -2.184 -10.901 1.00 91.06 71 PHE A CA 1
ATOM 562 C C . PHE A 1 71 ? 8.129 -3.576 -10.534 1.00 91.06 71 PHE A C 1
ATOM 564 O O . PHE A 1 71 ? 7.234 -4.133 -11.177 1.00 91.06 71 PHE A O 1
ATOM 571 N N . THR A 1 72 ? 8.763 -4.162 -9.528 1.00 92.38 72 THR A N 1
ATOM 572 C CA . THR A 1 72 ? 8.522 -5.536 -9.086 1.00 92.38 72 THR A CA 1
ATOM 573 C C . THR A 1 72 ? 8.295 -5.555 -7.595 1.00 92.38 72 THR A C 1
ATOM 575 O O . THR A 1 72 ? 8.918 -4.789 -6.863 1.00 92.38 72 THR A O 1
ATOM 578 N N . GLY A 1 73 ? 7.417 -6.432 -7.136 1.00 91.25 73 GLY A N 1
ATOM 579 C CA . GLY A 1 73 ? 7.036 -6.433 -5.739 1.00 91.25 73 GLY A CA 1
ATOM 580 C C . GLY A 1 73 ? 6.134 -7.583 -5.359 1.00 91.25 73 GLY A C 1
ATOM 581 O O . GLY A 1 73 ? 5.930 -8.520 -6.133 1.00 91.25 73 GLY A O 1
ATOM 582 N N . LYS A 1 74 ? 5.580 -7.467 -4.158 1.00 92.44 74 LYS A N 1
ATOM 583 C CA . LYS A 1 74 ? 4.605 -8.395 -3.607 1.00 92.44 74 LYS A CA 1
ATOM 584 C C . LYS A 1 74 ? 3.304 -7.670 -3.310 1.00 92.44 74 LYS A C 1
ATOM 586 O O . LYS A 1 74 ? 3.299 -6.530 -2.843 1.00 92.44 74 LYS A O 1
ATOM 591 N N . ILE A 1 75 ? 2.205 -8.363 -3.572 1.00 94.88 75 ILE A N 1
ATOM 592 C CA . ILE A 1 75 ? 0.864 -7.945 -3.185 1.00 94.88 75 ILE A CA 1
ATOM 593 C C . ILE A 1 75 ? 0.301 -8.936 -2.166 1.00 94.88 75 ILE A C 1
ATOM 595 O O . ILE A 1 75 ? 0.462 -10.152 -2.293 1.00 94.88 75 ILE A O 1
ATOM 599 N N . ALA A 1 76 ? -0.393 -8.399 -1.169 1.00 93.94 76 ALA A N 1
ATOM 600 C CA . ALA A 1 76 ? -1.304 -9.138 -0.313 1.00 93.94 76 ALA A CA 1
ATOM 601 C C . ALA A 1 76 ? -2.736 -8.651 -0.556 1.00 93.94 76 ALA A C 1
ATOM 603 O O . ALA A 1 76 ? -2.987 -7.447 -0.605 1.00 93.94 76 ALA A O 1
ATOM 604 N N . ILE A 1 77 ? -3.667 -9.589 -0.713 1.00 95.25 77 ILE A N 1
ATOM 605 C CA . ILE A 1 77 ? -5.094 -9.325 -0.892 1.00 95.25 77 ILE A CA 1
ATOM 606 C C . ILE A 1 77 ? -5.847 -10.035 0.227 1.00 95.25 77 ILE A C 1
ATOM 608 O O . ILE A 1 77 ? -5.717 -11.249 0.388 1.00 95.25 77 ILE A O 1
ATOM 612 N N . ALA A 1 78 ? -6.648 -9.280 0.970 1.00 93.06 78 ALA A N 1
ATOM 613 C CA . ALA A 1 78 ? -7.548 -9.790 1.989 1.00 93.06 78 ALA A CA 1
ATOM 614 C C . ALA A 1 78 ? -8.984 -9.362 1.693 1.00 93.06 78 ALA A C 1
ATOM 616 O O . ALA A 1 78 ? -9.216 -8.254 1.207 1.00 93.06 78 ALA A O 1
ATOM 617 N N . TYR A 1 79 ? -9.956 -10.210 2.007 1.00 93.12 79 TYR A N 1
ATOM 618 C CA . TYR A 1 79 ? -11.365 -9.830 1.991 1.00 93.12 79 TYR A CA 1
ATOM 619 C C . TYR A 1 79 ? -12.168 -10.636 3.013 1.00 93.12 79 TYR A C 1
ATOM 621 O O . TYR A 1 79 ? -11.765 -11.728 3.410 1.00 93.12 79 TYR A O 1
ATOM 629 N N . ILE A 1 80 ? -13.307 -10.089 3.438 1.00 91.50 80 ILE A N 1
ATOM 630 C CA . ILE A 1 80 ? -14.282 -10.793 4.283 1.00 91.50 80 ILE A CA 1
ATOM 631 C C . ILE A 1 80 ? -15.465 -11.181 3.388 1.00 91.50 80 ILE A C 1
ATOM 633 O O . ILE A 1 80 ? -16.179 -10.279 2.935 1.00 91.50 80 ILE A O 1
ATOM 637 N N . PRO A 1 81 ? -15.665 -12.473 3.083 1.00 89.81 81 PRO A N 1
ATOM 638 C CA . PRO A 1 81 ? -16.692 -12.921 2.155 1.00 89.81 81 PRO A CA 1
ATOM 639 C C . PRO A 1 81 ? -18.114 -12.538 2.585 1.00 89.81 81 PRO A C 1
ATOM 641 O O . PRO A 1 81 ? -18.399 -12.212 3.738 1.00 89.81 81 PRO A O 1
ATOM 644 N N . ASN A 1 82 ? -19.020 -12.602 1.615 1.00 88.00 82 ASN A N 1
ATOM 645 C CA . ASN A 1 82 ? -20.460 -12.518 1.818 1.00 88.00 82 ASN A CA 1
ATOM 646 C C . ASN A 1 82 ? -21.117 -13.606 0.955 1.00 88.00 82 ASN A C 1
ATOM 648 O O . ASN A 1 82 ? -21.599 -13.313 -0.137 1.00 88.00 82 ASN A O 1
ATOM 652 N N . GLN A 1 83 ? -21.043 -14.868 1.399 1.00 82.56 83 GLN A N 1
ATOM 653 C CA . GLN A 1 83 ? -21.541 -16.080 0.708 1.00 82.56 83 GLN A CA 1
ATOM 654 C C . GLN A 1 83 ? -20.783 -16.505 -0.568 1.00 82.56 83 GLN A C 1
ATOM 656 O O . GLN A 1 83 ? -20.954 -17.626 -1.045 1.00 82.56 83 GLN A O 1
ATOM 661 N N . LEU A 1 84 ? -19.968 -15.623 -1.156 1.00 85.00 84 LEU A N 1
ATOM 662 C CA . LEU A 1 84 ? -19.154 -15.913 -2.339 1.00 85.00 84 LEU A CA 1
ATOM 663 C C . LEU A 1 84 ? -17.666 -15.872 -2.006 1.00 85.00 84 LEU A C 1
ATOM 665 O O . LEU A 1 84 ? -17.183 -14.912 -1.402 1.00 85.00 84 LEU A O 1
ATOM 669 N N . VAL A 1 85 ? -16.936 -16.880 -2.484 1.00 86.50 85 VAL A N 1
ATOM 670 C CA . VAL A 1 85 ? -15.498 -17.038 -2.256 1.00 86.50 85 VAL A CA 1
ATOM 671 C C . VAL A 1 85 ? -14.775 -17.096 -3.601 1.00 86.50 85 VAL A C 1
ATOM 673 O O . VAL A 1 85 ? -15.116 -17.856 -4.509 1.00 86.50 85 VAL A O 1
ATOM 676 N N . LEU A 1 86 ? -13.729 -16.284 -3.743 1.00 84.94 86 LEU A N 1
ATOM 677 C CA . LEU A 1 86 ? -12.777 -16.407 -4.842 1.00 84.94 86 LEU A CA 1
ATOM 678 C C . LEU A 1 86 ? -11.716 -17.446 -4.497 1.00 84.94 86 LEU A C 1
ATOM 680 O O . LEU A 1 86 ? -11.074 -17.370 -3.449 1.00 84.94 86 LEU A O 1
ATOM 684 N N . GLY A 1 87 ? -11.456 -18.357 -5.435 1.00 82.94 87 GLY A N 1
ATOM 685 C CA . GLY A 1 87 ? -10.321 -19.267 -5.329 1.00 82.94 87 GLY A CA 1
ATOM 686 C C . GLY A 1 87 ? -8.990 -18.505 -5.268 1.00 82.94 87 GLY A C 1
ATOM 687 O O . GLY A 1 87 ? -8.797 -17.509 -5.968 1.00 82.94 87 GLY A O 1
ATOM 688 N N . ILE A 1 88 ? -8.038 -19.010 -4.481 1.00 84.81 88 ILE A N 1
ATOM 689 C CA . ILE A 1 88 ? -6.721 -18.387 -4.234 1.00 84.81 88 ILE A CA 1
ATOM 690 C C . ILE A 1 88 ? -6.005 -18.006 -5.543 1.00 84.81 88 ILE A C 1
ATOM 692 O O . ILE A 1 88 ? -5.501 -16.894 -5.697 1.00 84.81 88 ILE A O 1
ATOM 696 N N . SER A 1 89 ? -6.012 -18.904 -6.533 1.00 85.25 89 SER A N 1
ATOM 697 C CA . SER A 1 89 ? -5.363 -18.675 -7.832 1.00 85.25 89 SER A CA 1
ATOM 698 C C . SER A 1 89 ? -5.997 -17.537 -8.641 1.00 85.25 89 SER A C 1
ATOM 700 O O . SER A 1 89 ? -5.343 -16.945 -9.500 1.00 85.25 89 SER A O 1
ATOM 702 N N . LYS A 1 90 ? -7.262 -17.198 -8.373 1.00 86.62 90 LYS A N 1
ATOM 703 C CA . LYS A 1 90 ? -7.984 -16.126 -9.058 1.00 86.62 90 LYS A CA 1
ATOM 704 C C . LYS A 1 90 ? -7.574 -14.752 -8.539 1.00 86.62 90 LYS A C 1
ATOM 706 O O . LYS A 1 90 ? -7.418 -13.848 -9.353 1.00 86.62 90 LYS A O 1
ATOM 711 N N . LEU A 1 91 ? -7.313 -14.614 -7.240 1.00 90.12 91 LEU A N 1
ATOM 712 C CA . LEU A 1 91 ? -6.761 -13.383 -6.665 1.00 90.12 91 LEU A CA 1
ATOM 713 C C . LEU A 1 91 ? -5.397 -13.038 -7.276 1.00 90.12 91 LEU A C 1
ATOM 715 O O . LEU A 1 91 ? -5.193 -11.914 -7.731 1.00 90.12 91 LEU A O 1
ATOM 719 N N . ALA A 1 92 ? -4.508 -14.030 -7.392 1.00 91.06 92 ALA A N 1
ATOM 720 C CA . ALA A 1 92 ? -3.220 -13.854 -8.065 1.00 91.06 92 ALA A CA 1
ATOM 721 C C . ALA A 1 92 ? -3.384 -13.437 -9.539 1.00 91.06 92 ALA A C 1
ATOM 723 O O . ALA A 1 92 ? -2.688 -12.545 -10.016 1.00 91.06 92 ALA A O 1
ATOM 724 N N . ARG A 1 93 ? -4.358 -14.018 -10.254 1.00 88.81 93 ARG A N 1
ATOM 725 C CA . ARG A 1 93 ? -4.669 -13.637 -11.643 1.00 88.81 93 ARG A CA 1
ATOM 726 C C . ARG A 1 93 ? -5.244 -12.230 -11.769 1.00 88.81 93 ARG A C 1
ATOM 728 O O . ARG A 1 93 ? -4.923 -11.552 -12.739 1.00 88.81 93 ARG A O 1
ATOM 735 N N . ILE A 1 94 ? -6.085 -11.785 -10.833 1.00 90.19 94 ILE A N 1
ATOM 736 C CA . ILE A 1 94 ? -6.586 -10.401 -10.805 1.00 90.19 94 ILE A CA 1
ATOM 737 C C . ILE A 1 94 ? -5.396 -9.449 -10.670 1.00 90.19 94 ILE A C 1
ATOM 739 O O . ILE A 1 94 ? -5.256 -8.540 -11.486 1.00 90.19 94 ILE A O 1
ATOM 743 N N . ALA A 1 95 ? -4.506 -9.706 -9.707 1.00 92.06 95 ALA A N 1
ATOM 744 C CA . ALA A 1 95 ? -3.291 -8.917 -9.530 1.00 92.06 95 ALA A CA 1
ATOM 745 C C . ALA A 1 95 ? -2.432 -8.887 -10.804 1.00 92.06 95 ALA A C 1
ATOM 747 O O . ALA A 1 95 ? -2.056 -7.806 -11.254 1.00 92.06 95 ALA A O 1
ATOM 748 N N . GLU A 1 96 ? -2.198 -10.045 -11.433 1.00 90.19 96 GLU A N 1
ATOM 749 C CA . GLU A 1 96 ? -1.453 -10.128 -12.692 1.00 90.19 96 GLU A CA 1
ATOM 750 C C . GLU A 1 96 ? -2.136 -9.326 -13.809 1.00 90.19 96 GLU A C 1
ATOM 752 O O . GLU A 1 96 ? -1.483 -8.553 -14.495 1.00 90.19 96 GLU A O 1
ATOM 757 N N . THR A 1 97 ? -3.453 -9.442 -13.974 1.00 89.88 97 THR A N 1
ATOM 758 C CA . THR A 1 97 ? -4.198 -8.752 -15.044 1.00 89.88 97 THR A CA 1
ATOM 759 C C . THR A 1 97 ? -3.966 -7.245 -15.014 1.00 89.88 97 THR A C 1
ATOM 761 O O . THR A 1 97 ? -3.686 -6.634 -16.043 1.00 89.88 97 THR A O 1
ATOM 764 N N . PHE A 1 98 ? -4.037 -6.641 -13.827 1.00 91.69 98 PHE A N 1
ATOM 765 C CA . PHE A 1 98 ? -3.793 -5.210 -13.683 1.00 91.69 98 PHE A CA 1
ATOM 766 C C . PHE A 1 98 ? -2.305 -4.855 -13.725 1.00 91.69 98 PHE A C 1
ATOM 768 O O . PHE A 1 98 ? -1.974 -3.754 -14.168 1.00 91.69 98 PHE A O 1
ATOM 775 N N . SER A 1 99 ? -1.408 -5.759 -13.313 1.00 92.19 99 SER A N 1
ATOM 776 C CA . SER A 1 99 ? 0.040 -5.539 -13.393 1.00 92.19 99 SER A CA 1
ATOM 777 C C . SER A 1 99 ? 0.574 -5.642 -14.827 1.00 92.19 99 SER A C 1
ATOM 779 O O . SER A 1 99 ? 1.635 -5.107 -15.129 1.00 92.19 99 SER A O 1
ATOM 781 N N . ARG A 1 100 ? -0.154 -6.281 -15.753 1.00 91.69 100 ARG A N 1
ATOM 782 C CA . ARG A 1 100 ? 0.192 -6.337 -17.185 1.00 91.69 100 ARG A CA 1
ATOM 783 C C . ARG A 1 100 ? -0.227 -5.079 -17.949 1.00 91.69 100 ARG A C 1
ATOM 785 O O . ARG A 1 100 ? -0.825 -5.156 -19.021 1.00 91.69 100 ARG A O 1
ATOM 792 N N . ARG A 1 101 ? 0.057 -3.903 -17.390 1.00 92.00 101 ARG A N 1
ATOM 793 C CA . ARG A 1 101 ? -0.292 -2.592 -17.955 1.00 92.00 101 ARG A CA 1
ATOM 794 C C . ARG A 1 101 ? 0.809 -1.575 -17.658 1.00 92.00 101 ARG A C 1
ATOM 796 O O . ARG A 1 101 ? 1.712 -1.822 -16.858 1.00 92.00 101 ARG A O 1
ATOM 803 N N . LEU A 1 102 ? 0.716 -0.410 -18.294 1.00 92.75 102 LEU A N 1
ATOM 804 C CA . LEU A 1 102 ? 1.430 0.775 -17.822 1.00 92.75 102 LEU A CA 1
ATOM 805 C C . LEU A 1 102 ? 0.710 1.294 -16.578 1.00 92.75 102 LEU A C 1
ATOM 807 O O . LEU A 1 102 ? -0.508 1.478 -16.606 1.00 92.75 102 LEU A O 1
ATOM 811 N N . GLN A 1 103 ? 1.443 1.435 -15.477 1.00 92.31 103 GLN A N 1
ATOM 812 C CA . GLN A 1 103 ? 0.849 1.632 -14.161 1.00 92.31 103 GLN A CA 1
ATOM 813 C C . GLN A 1 103 ? 1.618 2.610 -13.280 1.00 92.31 103 GLN A C 1
ATOM 815 O O . GLN A 1 103 ? 2.801 2.902 -13.473 1.00 92.31 103 GLN A O 1
ATOM 820 N N . VAL A 1 104 ? 0.897 3.029 -12.245 1.00 90.88 104 VAL A N 1
ATOM 821 C CA . VAL A 1 104 ? 1.382 3.671 -11.023 1.00 90.88 104 VAL A CA 1
ATOM 822 C C . VAL A 1 104 ? 0.951 2.780 -9.850 1.00 90.88 104 VAL A C 1
ATOM 824 O O . VAL A 1 104 ? -0.134 2.192 -9.901 1.00 90.88 104 VAL A O 1
ATOM 827 N N . GLN A 1 105 ? 1.794 2.631 -8.822 1.00 85.94 105 GLN A N 1
ATOM 828 C CA . GLN A 1 105 ? 1.599 1.658 -7.731 1.00 85.94 105 GLN A CA 1
ATOM 829 C C . GLN A 1 105 ? 0.249 1.846 -7.018 1.00 85.94 105 GLN A C 1
ATOM 831 O O . GLN A 1 105 ? -0.480 0.884 -6.765 1.00 85.94 105 GLN A O 1
ATOM 836 N N . GLU A 1 106 ? -0.117 3.094 -6.762 1.00 84.50 106 GLU A N 1
ATOM 837 C CA . GLU A 1 106 ? -1.353 3.523 -6.117 1.00 84.50 106 GLU A CA 1
ATOM 838 C C . GLU A 1 106 ? -2.578 3.104 -6.942 1.00 84.50 106 GLU A C 1
ATOM 840 O O . GLU A 1 106 ? -3.554 2.568 -6.410 1.00 84.50 106 GLU A O 1
ATOM 845 N N . ARG A 1 107 ? -2.508 3.284 -8.269 1.00 88.62 107 ARG A N 1
ATOM 846 C CA . ARG A 1 107 ? -3.596 2.919 -9.184 1.00 88.62 107 ARG A CA 1
ATOM 847 C C . ARG A 1 107 ? -3.752 1.408 -9.290 1.00 88.62 107 ARG A C 1
ATOM 849 O O . ARG A 1 107 ? -4.877 0.923 -9.197 1.00 88.62 107 ARG A O 1
ATOM 856 N N . LEU A 1 108 ? -2.647 0.681 -9.448 1.00 92.25 108 LEU A N 1
ATOM 857 C CA . LEU A 1 108 ? -2.640 -0.781 -9.507 1.00 92.25 108 LEU A CA 1
ATOM 858 C C . LEU A 1 108 ? -3.300 -1.381 -8.256 1.00 92.25 108 LEU A C 1
ATOM 860 O O . LEU A 1 108 ? -4.218 -2.192 -8.366 1.00 92.25 108 LEU A O 1
ATOM 864 N N . THR A 1 109 ? -2.892 -0.913 -7.074 1.00 91.00 109 THR A N 1
ATOM 865 C CA . THR A 1 109 ? -3.435 -1.360 -5.781 1.00 91.00 109 THR A CA 1
ATOM 866 C C . THR A 1 109 ? -4.947 -1.120 -5.696 1.00 91.00 109 THR A C 1
ATOM 868 O O . THR A 1 109 ? -5.709 -2.032 -5.371 1.00 91.00 109 THR A O 1
ATOM 871 N N . LYS A 1 110 ? -5.404 0.086 -6.068 1.00 88.31 110 LYS A N 1
ATOM 872 C CA . LYS A 1 110 ? -6.829 0.450 -6.068 1.00 88.31 110 LYS A CA 1
ATOM 873 C C . LYS A 1 110 ? -7.650 -0.378 -7.061 1.00 88.31 110 LYS A C 1
ATOM 875 O O . LYS A 1 110 ? -8.745 -0.819 -6.726 1.00 88.31 110 LYS A O 1
ATOM 880 N N . GLN A 1 111 ? -7.136 -0.601 -8.271 1.00 89.50 111 GLN A N 1
ATOM 881 C CA . GLN A 1 111 ? -7.829 -1.374 -9.308 1.00 89.50 111 GLN A CA 1
ATOM 882 C C . GLN A 1 111 ? -8.065 -2.825 -8.887 1.00 89.50 111 GLN A C 1
ATOM 884 O O . GLN A 1 111 ? -9.155 -3.349 -9.102 1.00 89.50 111 GLN A O 1
ATOM 889 N N . ILE A 1 112 ? -7.081 -3.453 -8.240 1.00 93.31 112 ILE A N 1
ATOM 890 C CA . ILE A 1 112 ? -7.220 -4.814 -7.711 1.00 93.31 112 ILE A CA 1
ATOM 891 C C . ILE A 1 112 ? -8.308 -4.858 -6.632 1.00 93.31 112 ILE A C 1
ATOM 893 O O . ILE A 1 112 ? -9.169 -5.735 -6.678 1.00 93.31 112 ILE A O 1
ATOM 897 N N . ALA A 1 113 ? -8.304 -3.902 -5.696 1.00 91.94 113 ALA A N 1
ATOM 898 C CA . ALA A 1 113 ? -9.303 -3.840 -4.628 1.00 91.94 113 ALA A CA 1
ATOM 899 C C . ALA A 1 113 ? -10.728 -3.696 -5.187 1.00 91.94 113 ALA A C 1
ATOM 901 O O . ALA A 1 113 ? -11.623 -4.447 -4.802 1.00 91.94 113 ALA A O 1
ATOM 902 N N . ILE A 1 114 ? -10.916 -2.780 -6.145 1.00 89.38 114 ILE A N 1
ATOM 903 C CA . ILE A 1 114 ? -12.204 -2.560 -6.818 1.00 89.38 114 ILE A CA 1
ATOM 904 C C . ILE A 1 114 ? -12.643 -3.816 -7.572 1.00 89.38 114 ILE A C 1
ATOM 906 O O . ILE A 1 114 ? -13.787 -4.230 -7.433 1.00 89.38 114 ILE A O 1
ATOM 910 N N . ALA A 1 115 ? -11.744 -4.470 -8.309 1.00 90.88 115 ALA A N 1
ATOM 911 C CA . ALA A 1 115 ? -12.093 -5.668 -9.068 1.00 90.88 115 ALA A CA 1
ATOM 912 C C . ALA A 1 115 ? -12.568 -6.821 -8.171 1.00 90.88 115 ALA A C 1
ATOM 914 O O . ALA A 1 115 ? -13.511 -7.526 -8.521 1.00 90.88 115 ALA A O 1
ATOM 915 N N . VAL A 1 116 ? -11.948 -7.008 -7.002 1.00 91.69 116 VAL A N 1
ATOM 916 C CA . VAL A 1 116 ? -12.414 -7.995 -6.014 1.00 91.69 116 VAL A CA 1
ATOM 917 C C . VAL A 1 116 ? -13.766 -7.575 -5.432 1.00 91.69 116 VAL A C 1
ATOM 919 O O . VAL A 1 116 ? -14.670 -8.407 -5.330 1.00 91.69 116 VAL A O 1
ATOM 922 N N . GLN A 1 117 ? -13.935 -6.290 -5.104 1.00 91.06 117 GLN A N 1
ATOM 923 C CA . GLN A 1 117 ? -15.195 -5.758 -4.582 1.00 91.06 117 GLN A CA 1
ATOM 924 C C . GLN A 1 117 ? -16.356 -5.961 -5.568 1.00 91.06 117 GLN A C 1
ATOM 926 O O . GLN A 1 117 ? -17.438 -6.388 -5.170 1.00 91.06 117 GLN A O 1
ATOM 931 N N . GLU A 1 118 ? -16.137 -5.686 -6.851 1.00 88.62 118 GLU A N 1
ATOM 932 C CA . GLU A 1 118 ? -17.144 -5.831 -7.904 1.00 88.62 118 GLU A CA 1
ATOM 933 C C . GLU A 1 118 ? -17.456 -7.299 -8.214 1.00 88.62 118 GLU A C 1
ATOM 935 O O . GLU A 1 118 ? -18.618 -7.636 -8.449 1.00 88.62 118 GLU A O 1
ATOM 940 N N . ALA A 1 119 ? -16.449 -8.178 -8.175 1.00 87.31 119 ALA A N 1
ATOM 941 C CA . ALA A 1 119 ? -16.605 -9.583 -8.542 1.00 87.31 119 ALA A CA 1
ATOM 942 C C . ALA A 1 119 ? -17.476 -10.380 -7.561 1.00 87.31 119 ALA A C 1
ATOM 944 O O . ALA A 1 119 ? -18.274 -11.206 -8.001 1.00 87.31 119 ALA A O 1
ATOM 945 N N . ILE A 1 120 ? -17.316 -10.166 -6.248 1.00 88.31 120 ILE A N 1
ATOM 946 C CA . ILE A 1 120 ? -17.989 -10.992 -5.225 1.00 88.31 120 ILE A CA 1
ATOM 947 C C . ILE A 1 120 ? -18.751 -10.202 -4.159 1.00 88.31 120 ILE A C 1
ATOM 949 O O . ILE A 1 120 ? -19.376 -10.816 -3.301 1.00 88.31 120 ILE A O 1
ATOM 953 N N . LYS A 1 121 ? -18.728 -8.862 -4.203 1.00 90.12 121 LYS A N 1
ATOM 954 C CA . LYS A 1 121 ? -19.393 -7.981 -3.223 1.00 90.12 121 LYS A CA 1
ATOM 955 C C . LYS A 1 121 ? -19.148 -8.416 -1.765 1.00 90.12 121 LYS A C 1
ATOM 957 O O . LYS A 1 121 ? -20.109 -8.622 -1.016 1.00 90.12 121 LYS A O 1
ATOM 962 N N . PRO A 1 122 ? -17.875 -8.577 -1.361 1.00 92.38 122 PRO A N 1
ATOM 963 C CA . PRO A 1 122 ? -17.538 -8.958 0.001 1.00 92.38 122 PRO A CA 1
ATOM 964 C C . PRO A 1 122 ? -17.881 -7.813 0.965 1.00 92.38 122 PRO A C 1
ATOM 966 O O . PRO A 1 122 ? -18.113 -6.673 0.548 1.00 92.38 122 PRO A O 1
ATOM 969 N N . ARG A 1 123 ? -17.877 -8.103 2.268 1.00 90.25 123 ARG A N 1
ATOM 970 C CA . ARG A 1 123 ? -18.109 -7.100 3.322 1.00 90.25 123 ARG A CA 1
ATOM 971 C C . ARG A 1 123 ? -17.010 -6.036 3.364 1.00 90.25 123 ARG A C 1
ATOM 973 O O . ARG A 1 123 ? -17.262 -4.913 3.781 1.00 90.25 123 ARG A O 1
ATOM 980 N N . GLY A 1 124 ? -15.804 -6.395 2.934 1.00 88.94 124 GLY A N 1
ATOM 981 C CA . GLY A 1 124 ? -14.684 -5.479 2.765 1.00 88.94 124 GLY A CA 1
ATOM 982 C C . GLY A 1 124 ? -13.517 -6.153 2.053 1.00 88.94 124 GLY A C 1
ATOM 983 O O . GLY A 1 124 ? -13.397 -7.380 2.083 1.00 88.94 124 GLY A O 1
ATOM 984 N N . VAL A 1 125 ? -12.664 -5.342 1.424 1.00 92.38 125 VAL A N 1
ATOM 985 C CA . VAL A 1 125 ? -11.436 -5.761 0.731 1.00 92.38 125 VAL A CA 1
ATOM 986 C C . VAL A 1 125 ? -10.285 -4.868 1.180 1.00 92.38 125 VAL A C 1
ATOM 988 O O . VAL A 1 125 ? -10.436 -3.651 1.254 1.00 92.38 125 VAL A O 1
ATOM 991 N N . ALA A 1 126 ? -9.121 -5.460 1.418 1.00 91.44 126 ALA A N 1
ATOM 992 C CA . ALA A 1 126 ? -7.867 -4.756 1.626 1.00 91.44 126 ALA A CA 1
ATOM 993 C C . ALA A 1 126 ? -6.812 -5.285 0.650 1.00 91.44 126 ALA A C 1
ATOM 995 O O . ALA A 1 126 ? -6.647 -6.494 0.487 1.00 91.44 126 ALA A O 1
ATOM 996 N N . VAL A 1 127 ? -6.083 -4.375 0.006 1.00 91.88 127 VAL A N 1
ATOM 997 C CA . VAL A 1 127 ? -4.954 -4.710 -0.866 1.00 91.88 127 VAL A CA 1
ATOM 998 C C . VAL A 1 127 ? -3.753 -3.907 -0.407 1.00 91.88 127 VAL A C 1
ATOM 1000 O O . VAL A 1 127 ? -3.823 -2.685 -0.302 1.00 91.88 127 VAL A O 1
ATOM 1003 N N . VAL A 1 128 ? -2.653 -4.600 -0.137 1.00 91.62 128 VAL A N 1
ATOM 1004 C CA . VAL A 1 128 ? -1.376 -3.995 0.243 1.00 91.62 128 VAL A CA 1
ATOM 1005 C C . VAL A 1 128 ? -0.345 -4.385 -0.796 1.00 91.62 128 VAL A C 1
ATOM 1007 O O . VAL A 1 128 ? -0.263 -5.547 -1.189 1.00 91.62 128 VAL A O 1
ATOM 1010 N N . MET A 1 129 ? 0.441 -3.410 -1.238 1.00 89.00 129 MET A N 1
ATOM 1011 C CA . MET A 1 129 ? 1.485 -3.605 -2.230 1.00 89.00 129 MET A CA 1
ATOM 1012 C C . MET A 1 129 ? 2.797 -3.003 -1.742 1.00 89.00 129 MET A C 1
ATOM 1014 O O . MET A 1 129 ? 2.852 -1.826 -1.386 1.00 89.00 129 MET A O 1
ATOM 1018 N N . GLU A 1 130 ? 3.859 -3.796 -1.814 1.00 84.81 130 GLU A N 1
ATOM 1019 C CA . GLU A 1 130 ? 5.234 -3.351 -1.616 1.00 84.81 130 GLU A CA 1
ATOM 1020 C C . GLU A 1 130 ? 6.019 -3.651 -2.886 1.00 84.81 130 GLU A C 1
ATOM 1022 O O . GLU A 1 130 ? 6.082 -4.800 -3.322 1.00 84.81 130 GLU A O 1
ATOM 1027 N N . ALA A 1 131 ? 6.603 -2.628 -3.506 1.00 87.12 131 ALA A N 1
ATOM 1028 C CA . ALA A 1 131 ? 7.379 -2.795 -4.724 1.00 87.12 131 ALA A CA 1
ATOM 1029 C C . ALA A 1 131 ? 8.602 -1.896 -4.758 1.00 87.12 131 ALA A C 1
ATOM 1031 O O . ALA A 1 131 ? 8.643 -0.813 -4.177 1.00 87.12 131 ALA A O 1
ATOM 1032 N N . THR A 1 132 ? 9.593 -2.362 -5.501 1.00 80.50 132 THR A N 1
ATOM 1033 C CA . THR A 1 132 ? 10.790 -1.617 -5.843 1.00 80.50 132 THR A CA 1
ATOM 1034 C C . THR A 1 132 ? 10.752 -1.284 -7.327 1.00 80.50 132 THR A C 1
ATOM 1036 O O . THR A 1 132 ? 10.376 -2.099 -8.170 1.00 80.50 132 THR A O 1
ATOM 1039 N N . THR A 1 133 ? 11.127 -0.052 -7.651 1.00 78.50 133 THR A N 1
ATOM 1040 C CA . THR A 1 133 ? 11.357 0.386 -9.030 1.00 78.50 133 THR A CA 1
ATOM 1041 C C . THR A 1 133 ? 12.857 0.503 -9.233 1.00 78.50 133 THR A C 1
ATOM 1043 O O . THR A 1 133 ? 13.556 0.998 -8.348 1.00 78.50 133 THR A O 1
ATOM 1046 N N . VAL A 1 134 ? 13.367 0.092 -10.394 1.00 69.06 134 VAL A N 1
ATOM 1047 C CA . VAL A 1 134 ? 14.763 0.373 -10.751 1.00 69.06 134 VAL A CA 1
ATOM 1048 C C . VAL A 1 134 ? 14.895 1.884 -10.962 1.00 69.06 134 VAL A C 1
ATOM 1050 O O . VAL A 1 134 ? 14.426 2.434 -11.955 1.00 69.06 134 VAL A O 1
ATOM 1053 N N . SER A 1 135 ? 15.471 2.588 -9.990 1.00 54.41 135 SER A N 1
ATOM 1054 C CA . SER A 1 135 ? 15.644 4.037 -10.057 1.00 54.41 135 SER A CA 1
ATOM 1055 C C . SER A 1 135 ? 16.670 4.398 -11.133 1.00 54.41 135 SER A C 1
ATOM 1057 O O . SER A 1 135 ? 17.835 4.021 -11.035 1.00 54.41 135 SER A O 1
ATOM 1059 N N . THR A 1 136 ? 16.270 5.187 -12.131 1.00 48.34 136 THR A N 1
ATOM 1060 C CA . THR A 1 136 ? 17.162 5.725 -13.178 1.00 48.34 136 THR A CA 1
ATOM 1061 C C . THR A 1 136 ? 18.024 6.902 -12.702 1.00 48.34 136 THR A C 1
ATOM 1063 O O . THR A 1 136 ? 18.770 7.487 -13.484 1.00 48.34 136 THR A O 1
ATOM 1066 N N . LYS A 1 137 ? 17.959 7.251 -11.411 1.00 41.47 137 LYS A N 1
ATOM 1067 C CA . LYS A 1 137 ? 18.838 8.218 -10.743 1.00 41.47 137 LYS A CA 1
ATOM 1068 C C . LYS A 1 137 ? 19.314 7.626 -9.410 1.00 41.47 137 LYS A C 1
ATOM 1070 O O . LYS A 1 137 ? 18.508 6.952 -8.766 1.00 41.47 137 LYS A O 1
ATOM 1075 N N . PRO A 1 138 ? 20.566 7.875 -8.968 1.00 39.09 138 PRO A N 1
ATOM 1076 C CA . PRO A 1 138 ? 20.939 7.623 -7.578 1.00 39.09 138 PRO A CA 1
ATOM 1077 C C . PRO A 1 138 ? 19.918 8.336 -6.694 1.00 39.09 138 PRO A C 1
ATOM 1079 O O . PRO A 1 138 ? 19.529 9.463 -7.017 1.00 39.09 138 PRO A O 1
ATOM 1082 N N . ALA A 1 139 ? 19.430 7.653 -5.654 1.00 40.72 139 ALA A N 1
ATOM 1083 C CA . ALA A 1 139 ? 18.449 8.204 -4.732 1.00 40.72 139 ALA A CA 1
ATOM 1084 C C . ALA A 1 139 ? 18.884 9.623 -4.361 1.00 40.72 139 ALA A C 1
ATOM 1086 O O . ALA A 1 139 ? 19.931 9.807 -3.740 1.00 40.72 139 ALA A O 1
ATOM 1087 N N . ALA A 1 140 ? 18.120 10.631 -4.797 1.00 40.91 140 ALA A N 1
ATOM 1088 C CA . ALA A 1 140 ? 18.296 11.958 -4.249 1.00 40.91 140 ALA A CA 1
ATOM 1089 C C . ALA A 1 140 ? 18.117 11.767 -2.748 1.00 40.91 140 ALA A C 1
ATOM 1091 O O . ALA A 1 140 ? 17.072 11.269 -2.319 1.00 40.91 140 ALA A O 1
ATOM 1092 N N . SER A 1 141 ? 19.158 12.069 -1.975 1.00 33.00 141 SER A N 1
ATOM 1093 C CA . SER A 1 141 ? 19.050 12.210 -0.535 1.00 33.00 141 SER A CA 1
ATOM 1094 C C . SER A 1 141 ? 17.940 13.226 -0.315 1.00 33.00 141 SER A C 1
ATOM 1096 O O . SER A 1 141 ? 18.171 14.428 -0.451 1.00 33.00 141 SER A O 1
ATOM 1098 N N . LYS A 1 142 ? 16.710 12.750 -0.088 1.00 28.95 142 LYS A N 1
ATOM 1099 C CA . LYS A 1 142 ? 15.642 13.605 0.402 1.00 28.95 142 LYS A CA 1
ATOM 1100 C C . LYS A 1 142 ? 16.224 14.182 1.685 1.00 28.95 142 LYS A C 1
ATOM 1102 O O . LYS A 1 142 ? 16.565 13.388 2.567 1.00 28.95 142 LYS A O 1
ATOM 1107 N N . PRO A 1 143 ? 16.455 15.501 1.763 1.00 27.92 143 PRO A N 1
ATOM 1108 C CA . PRO A 1 143 ? 16.903 16.076 3.011 1.00 27.92 143 PRO A CA 1
ATOM 1109 C C . PRO A 1 143 ? 15.887 15.653 4.069 1.00 27.92 143 PRO A C 1
ATOM 1111 O O . PRO A 1 143 ? 14.676 15.700 3.821 1.00 27.92 143 PRO A O 1
ATOM 1114 N N . LEU A 1 144 ? 16.385 15.168 5.211 1.00 32.16 144 LEU A N 1
ATOM 1115 C CA . LEU A 1 144 ? 15.560 15.108 6.406 1.00 32.16 144 LEU A CA 1
ATOM 1116 C C . LEU A 1 144 ? 14.923 16.487 6.536 1.00 32.16 144 LEU A C 1
ATOM 1118 O O . LEU A 1 144 ? 15.626 17.496 6.485 1.00 32.16 144 LEU A O 1
ATOM 1122 N N . ILE A 1 145 ? 13.597 16.505 6.615 1.00 32.19 145 ILE A N 1
ATOM 1123 C CA . ILE A 1 145 ? 12.823 17.710 6.865 1.00 32.19 145 ILE A CA 1
ATOM 1124 C C . ILE A 1 145 ? 13.366 18.290 8.173 1.00 32.19 145 ILE A C 1
ATOM 1126 O O . ILE A 1 145 ? 13.107 17.760 9.250 1.00 32.19 145 ILE A O 1
ATOM 1130 N N . THR A 1 146 ? 14.188 19.333 8.069 1.00 31.41 146 THR A N 1
ATOM 1131 C CA . THR A 1 146 ? 14.489 20.209 9.191 1.00 31.41 146 THR A CA 1
ATOM 1132 C C . THR A 1 146 ? 13.255 21.062 9.387 1.00 31.41 146 THR A C 1
ATOM 1134 O O . THR A 1 146 ? 12.916 21.880 8.532 1.00 31.41 146 THR A O 1
ATOM 1137 N N . ASP A 1 147 ? 12.580 20.781 10.490 1.00 38.66 147 ASP A N 1
ATOM 1138 C CA . ASP A 1 147 ? 11.440 21.497 11.026 1.00 38.66 147 ASP A CA 1
ATOM 1139 C C . ASP A 1 147 ? 11.667 23.016 10.993 1.00 38.66 147 ASP A C 1
ATOM 1141 O O . ASP A 1 147 ? 12.517 23.557 11.702 1.00 38.66 147 ASP A O 1
ATOM 1145 N N . GLN A 1 148 ? 10.918 23.686 10.121 1.00 31.33 148 GLN A N 1
ATOM 1146 C CA . GLN A 1 148 ? 10.508 25.066 10.321 1.00 31.33 148 GLN A CA 1
ATOM 1147 C C . GLN A 1 148 ? 9.013 25.151 10.022 1.00 31.33 148 GLN A C 1
ATOM 1149 O O . GLN A 1 148 ? 8.607 25.317 8.875 1.00 31.33 148 GLN A O 1
ATOM 1154 N N . GLY A 1 149 ? 8.214 24.980 11.078 1.00 40.88 149 GLY A N 1
ATOM 1155 C CA . GLY A 1 149 ? 6.916 25.623 11.281 1.00 40.88 149 GLY A CA 1
ATOM 1156 C C . GLY A 1 149 ? 5.959 25.622 10.088 1.00 40.88 149 GLY A C 1
ATOM 1157 O O . GLY A 1 149 ? 5.893 26.597 9.345 1.00 40.88 149 GLY A O 1
ATOM 1158 N N . SER A 1 150 ? 5.162 24.560 9.946 1.00 36.50 150 SER A N 1
ATOM 1159 C CA . SER A 1 150 ? 3.862 24.607 9.245 1.00 36.50 150 SER A CA 1
ATOM 1160 C C . SER A 1 150 ? 2.981 23.388 9.581 1.00 36.50 150 SER A C 1
ATOM 1162 O O . SER A 1 150 ? 3.220 22.274 9.127 1.00 36.50 150 SER A O 1
ATOM 1164 N N . SER A 1 151 ? 2.023 23.580 10.491 1.00 40.50 151 SER A N 1
ATOM 1165 C CA . SER A 1 151 ? 0.616 23.105 10.478 1.00 40.50 151 SER A CA 1
ATOM 1166 C C . SER A 1 151 ? 0.155 21.664 10.129 1.00 40.50 151 SER A C 1
ATOM 1168 O O . SER A 1 151 ? -1.042 21.486 9.948 1.00 40.50 151 SER A O 1
ATOM 1170 N N . ALA A 1 152 ? 0.973 20.605 10.203 1.00 52.69 152 ALA A N 1
ATOM 1171 C CA . ALA A 1 152 ? 0.471 19.207 10.227 1.00 52.69 152 ALA A CA 1
ATOM 1172 C C . ALA A 1 152 ? 1.256 18.320 11.215 1.00 52.69 152 ALA A C 1
ATOM 1174 O O . ALA A 1 152 ? 1.940 17.357 10.856 1.00 52.69 152 ALA A O 1
ATOM 1175 N N . ASP A 1 153 ? 1.239 18.707 12.486 1.00 73.06 153 ASP A N 1
ATOM 1176 C CA . ASP A 1 153 ? 2.182 18.222 13.489 1.00 73.06 153 ASP A CA 1
ATOM 1177 C C . ASP A 1 153 ? 1.842 16.851 14.083 1.00 73.06 153 ASP A C 1
ATOM 1179 O O . ASP A 1 153 ? 2.759 16.079 14.361 1.00 73.06 153 ASP A O 1
ATOM 1183 N N . ALA A 1 154 ? 0.565 16.480 14.209 1.00 78.75 154 ALA A N 1
ATOM 1184 C CA . ALA A 1 154 ? 0.199 15.163 14.737 1.00 78.75 154 ALA A CA 1
ATOM 1185 C C . ALA A 1 154 ? 0.412 14.042 13.706 1.00 78.75 154 ALA A C 1
ATOM 1187 O O . ALA A 1 154 ? 1.051 13.035 14.023 1.00 78.75 154 ALA A O 1
ATOM 1188 N N . ALA A 1 155 ? -0.045 14.237 12.464 1.00 78.12 155 ALA A N 1
ATOM 1189 C CA . ALA A 1 155 ? 0.075 13.251 11.387 1.00 78.12 155 ALA A CA 1
ATOM 1190 C C . ALA A 1 155 ? 1.539 12.905 11.105 1.00 78.12 155 ALA A C 1
ATOM 1192 O O . ALA A 1 155 ? 1.922 11.735 11.063 1.00 78.12 155 ALA A O 1
ATOM 1193 N N . ARG A 1 156 ? 2.390 13.928 10.958 1.00 82.50 156 ARG A N 1
ATOM 1194 C CA . ARG A 1 156 ? 3.818 13.744 10.663 1.00 82.50 156 ARG A CA 1
ATOM 1195 C C . ARG A 1 156 ? 4.554 13.050 11.801 1.00 82.50 156 ARG A C 1
ATOM 1197 O O . ARG A 1 156 ? 5.344 12.144 11.537 1.00 82.50 156 ARG A O 1
ATOM 1204 N N . LYS A 1 157 ? 4.282 13.434 13.053 1.00 87.94 157 LYS A N 1
ATOM 1205 C CA . LYS A 1 157 ? 4.855 12.777 14.238 1.00 87.94 157 LYS A CA 1
ATOM 1206 C C . LYS A 1 157 ? 4.421 11.311 14.314 1.00 87.94 157 LYS A C 1
ATOM 1208 O O . LYS A 1 157 ? 5.269 10.436 14.486 1.00 87.94 157 LYS A O 1
ATOM 1213 N N . ALA A 1 158 ? 3.134 11.030 14.102 1.00 88.94 158 ALA A N 1
ATOM 1214 C CA . ALA A 1 158 ? 2.597 9.672 14.088 1.00 88.94 158 ALA A CA 1
ATOM 1215 C C . ALA A 1 158 ? 3.233 8.815 12.978 1.00 88.94 158 ALA A C 1
ATOM 1217 O O . ALA A 1 158 ? 3.667 7.692 13.236 1.00 88.94 158 ALA A O 1
ATOM 1218 N N . TRP A 1 159 ? 3.369 9.359 11.765 1.00 88.88 159 TRP A N 1
ATOM 1219 C CA . TRP A 1 159 ? 4.038 8.699 10.642 1.00 88.88 159 TRP A CA 1
ATOM 1220 C C . TRP A 1 159 ? 5.516 8.423 10.910 1.00 88.88 159 TRP A C 1
ATOM 1222 O O . TRP A 1 159 ? 5.987 7.313 10.652 1.00 88.88 159 TRP A O 1
ATOM 1232 N N . ALA A 1 160 ? 6.247 9.402 11.450 1.00 89.69 160 ALA A N 1
ATOM 1233 C CA . ALA A 1 160 ? 7.649 9.235 11.814 1.00 89.69 160 ALA A CA 1
ATOM 1234 C C . ALA A 1 160 ? 7.815 8.105 12.840 1.00 89.69 160 ALA A C 1
ATOM 1236 O O . ALA A 1 160 ? 8.636 7.206 12.646 1.00 89.69 160 ALA A O 1
ATOM 1237 N N . ALA A 1 161 ? 6.984 8.092 13.884 1.00 93.00 161 ALA A N 1
ATOM 1238 C CA . ALA A 1 161 ? 7.015 7.052 14.903 1.00 93.00 161 ALA A CA 1
ATOM 1239 C C . ALA A 1 161 ? 6.626 5.669 14.348 1.00 93.00 161 ALA A C 1
ATOM 1241 O O . ALA A 1 161 ? 7.315 4.683 14.611 1.00 93.00 161 ALA A O 1
ATOM 1242 N N . ALA A 1 162 ? 5.584 5.585 13.515 1.00 92.75 162 ALA A N 1
ATOM 1243 C CA . ALA A 1 162 ? 5.182 4.344 12.853 1.00 92.75 162 ALA A CA 1
ATOM 1244 C C . ALA A 1 162 ? 6.287 3.790 11.935 1.00 92.75 162 ALA A C 1
ATOM 1246 O O . ALA A 1 162 ? 6.556 2.586 11.936 1.00 92.75 162 ALA A O 1
ATOM 1247 N N . GLY A 1 163 ? 6.963 4.667 11.186 1.00 91.00 163 GLY A N 1
ATOM 1248 C CA . GLY A 1 163 ? 8.110 4.315 10.353 1.00 91.00 163 GLY A CA 1
ATOM 1249 C C . GLY A 1 163 ? 9.283 3.782 11.176 1.00 91.00 163 GLY A C 1
ATOM 1250 O O . GLY A 1 163 ? 9.820 2.721 10.859 1.00 91.00 163 GLY A O 1
ATOM 1251 N N . MET A 1 164 ? 9.635 4.461 12.272 1.00 93.75 164 MET A N 1
ATOM 1252 C CA . MET A 1 164 ? 10.692 4.013 13.186 1.00 93.75 164 MET A CA 1
ATOM 1253 C C . MET A 1 164 ? 10.375 2.658 13.822 1.00 93.75 164 MET A C 1
ATOM 1255 O O . MET A 1 164 ? 11.247 1.791 13.858 1.00 93.75 164 MET A O 1
ATOM 1259 N N . LEU A 1 165 ? 9.126 2.424 14.236 1.00 92.88 165 LEU A N 1
ATOM 1260 C CA . LEU A 1 165 ? 8.691 1.119 14.742 1.00 92.88 165 LEU A CA 1
ATOM 1261 C C . LEU A 1 165 ? 8.808 0.015 13.688 1.00 92.88 165 LEU A C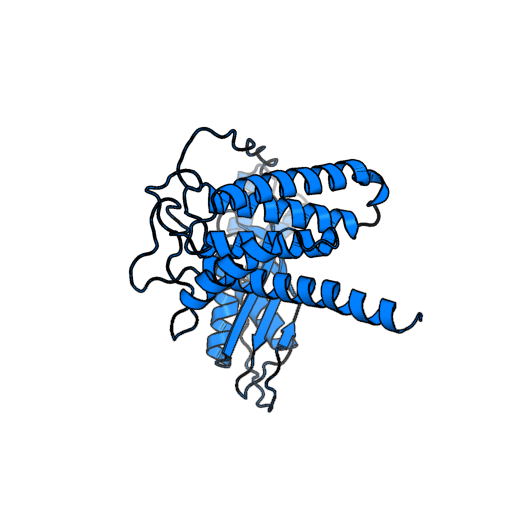 1
ATOM 1263 O O . LEU A 1 165 ? 9.240 -1.091 14.005 1.00 92.88 165 LEU A O 1
ATOM 1267 N N . ARG A 1 166 ? 8.471 0.299 12.425 1.00 91.06 166 ARG A N 1
ATOM 1268 C CA . ARG A 1 166 ? 8.641 -0.667 11.330 1.00 91.06 166 ARG A CA 1
ATOM 1269 C C . ARG A 1 166 ? 10.116 -1.008 11.102 1.00 91.06 166 ARG A C 1
ATOM 1271 O O . ARG A 1 166 ? 10.439 -2.182 10.910 1.00 91.06 166 ARG A O 1
ATOM 1278 N N . VAL A 1 167 ? 11.008 -0.015 11.141 1.00 89.88 167 VAL A N 1
ATOM 1279 C CA . VAL A 1 167 ? 12.459 -0.248 11.036 1.00 89.88 167 VAL A CA 1
ATOM 1280 C C . VAL A 1 167 ? 12.943 -1.073 12.224 1.00 89.88 167 VAL A C 1
ATOM 1282 O O . VAL A 1 167 ? 13.622 -2.076 12.022 1.00 89.88 167 VAL A O 1
ATOM 1285 N N . HIS A 1 168 ? 12.531 -0.717 13.441 1.00 92.56 168 HIS A N 1
ATOM 1286 C CA . HIS A 1 168 ? 12.863 -1.462 14.651 1.00 92.56 168 HIS A CA 1
ATOM 1287 C C . HIS A 1 168 ? 12.452 -2.936 14.536 1.00 92.56 168 HIS A C 1
ATOM 1289 O O . HIS A 1 168 ? 13.279 -3.818 14.743 1.00 92.56 168 HIS A O 1
ATOM 1295 N N . GLN A 1 169 ? 11.203 -3.211 14.142 1.00 89.69 169 GLN A N 1
ATOM 1296 C CA . GLN A 1 169 ? 10.698 -4.576 13.962 1.00 89.69 169 GLN A CA 1
ATOM 1297 C C . GLN A 1 169 ? 11.454 -5.337 12.867 1.00 89.69 169 GLN A C 1
ATOM 1299 O O . GLN A 1 169 ? 11.766 -6.510 13.048 1.00 89.69 169 GLN A O 1
ATOM 1304 N N . THR A 1 170 ? 11.787 -4.676 11.755 1.00 88.56 170 THR A N 1
ATOM 1305 C CA . THR A 1 170 ? 12.599 -5.281 10.685 1.00 88.56 170 THR A CA 1
ATOM 1306 C C . THR A 1 170 ? 13.975 -5.694 11.196 1.00 88.56 170 THR A C 1
ATOM 1308 O O . THR A 1 170 ? 14.423 -6.803 10.915 1.00 88.56 170 THR A O 1
ATOM 1311 N N . LEU A 1 171 ? 14.642 -4.814 11.950 1.00 88.19 171 LEU A N 1
ATOM 1312 C CA . LEU A 1 171 ? 15.953 -5.101 12.530 1.00 88.19 171 LEU A CA 1
ATOM 1313 C C . LEU A 1 171 ? 15.877 -6.255 13.525 1.00 88.19 171 LEU A C 1
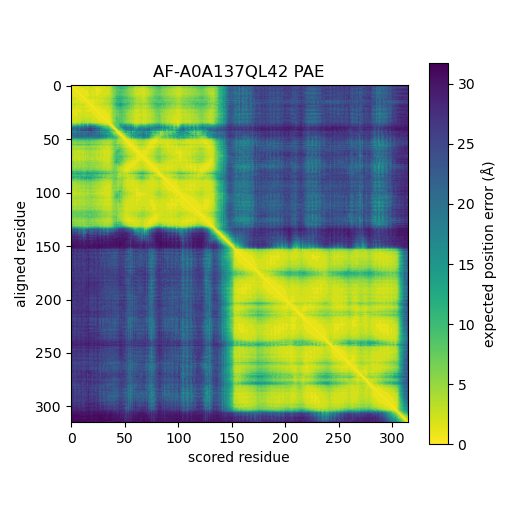ATOM 1315 O O . LEU A 1 171 ? 16.725 -7.141 13.464 1.00 88.19 171 LEU A O 1
ATOM 1319 N N . ASP A 1 172 ? 14.843 -6.261 14.365 1.00 87.31 172 ASP A N 1
ATOM 1320 C CA . ASP A 1 172 ? 14.615 -7.263 15.406 1.00 87.31 172 ASP A CA 1
ATOM 1321 C C . ASP A 1 172 ? 14.468 -8.680 14.840 1.00 87.31 172 ASP A C 1
ATOM 1323 O O . ASP A 1 172 ? 15.073 -9.623 15.344 1.00 87.31 172 ASP A O 1
ATOM 1327 N N . HIS A 1 173 ? 13.764 -8.807 13.712 1.00 88.88 173 HIS A N 1
ATOM 1328 C CA . HIS A 1 173 ? 13.538 -10.080 13.022 1.00 88.88 173 HIS A CA 1
ATOM 1329 C C . HIS A 1 173 ? 14.632 -10.431 11.998 1.00 88.88 173 HIS A C 1
ATOM 1331 O O . HIS A 1 173 ? 14.508 -11.427 11.280 1.00 88.88 173 HIS A O 1
ATOM 1337 N N . SER A 1 174 ? 15.692 -9.624 11.877 1.00 89.19 174 SER A N 1
ATOM 1338 C CA . SER A 1 174 ? 16.763 -9.881 10.912 1.00 89.19 174 SER A CA 1
ATOM 1339 C C . SER A 1 174 ? 17.804 -10.867 11.452 1.00 89.19 174 SER A C 1
ATOM 1341 O O . SER A 1 174 ? 18.011 -11.017 12.650 1.00 89.19 174 SER A O 1
ATOM 1343 N N . SER A 1 175 ? 18.570 -11.501 10.563 1.00 91.31 175 SER A N 1
ATOM 1344 C CA . SER A 1 175 ? 19.733 -12.297 10.991 1.00 91.31 175 SER A CA 1
ATOM 1345 C C . SER A 1 175 ? 20.868 -11.447 11.590 1.00 91.31 175 SER A C 1
ATOM 1347 O O . SER A 1 175 ? 21.788 -11.978 12.216 1.00 91.31 175 SER A O 1
ATOM 1349 N N . GLN A 1 176 ? 20.810 -10.126 11.395 1.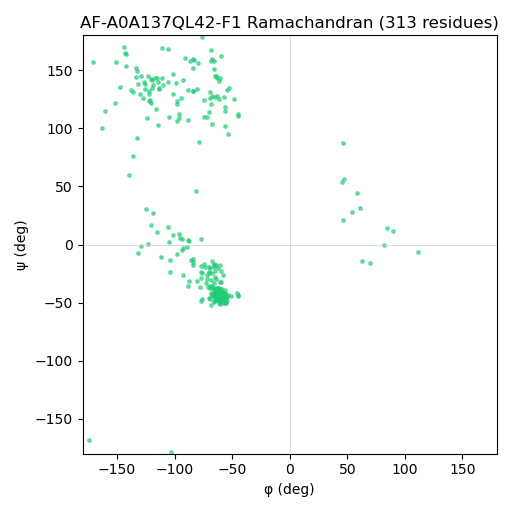00 88.38 176 GLN A N 1
ATOM 1350 C CA . GLN A 1 176 ? 21.820 -9.156 11.793 1.00 88.38 176 GLN A CA 1
ATOM 1351 C C . GLN A 1 176 ? 21.449 -8.388 13.069 1.00 88.38 176 GLN A C 1
ATOM 1353 O O . GLN A 1 176 ? 22.185 -7.471 13.417 1.00 88.38 176 GLN A O 1
ATOM 1358 N N . THR A 1 177 ? 20.384 -8.745 13.803 1.00 86.88 177 THR A N 1
ATOM 1359 C CA . THR A 1 177 ? 19.900 -8.001 14.992 1.00 86.88 177 THR A CA 1
ATOM 1360 C C . THR A 1 177 ? 21.025 -7.593 15.947 1.00 86.88 177 THR A C 1
ATOM 1362 O O . THR A 1 177 ? 21.125 -6.440 16.357 1.00 86.88 177 THR A O 1
ATOM 1365 N N . ARG A 1 178 ? 21.971 -8.508 16.214 1.00 88.44 178 ARG A N 1
ATOM 1366 C CA . ARG A 1 178 ? 23.125 -8.265 17.102 1.00 88.44 178 ARG A CA 1
ATOM 1367 C C . ARG A 1 178 ? 24.043 -7.114 16.666 1.00 88.44 178 ARG A C 1
ATOM 1369 O O . ARG A 1 178 ? 24.762 -6.587 17.504 1.00 88.44 178 ARG A O 1
ATOM 1376 N N . GLN A 1 179 ? 24.046 -6.737 15.389 1.00 91.56 179 GLN A N 1
ATOM 1377 C CA . GLN A 1 179 ? 24.843 -5.624 14.859 1.00 91.56 179 GLN A CA 1
ATOM 1378 C C . GLN A 1 179 ? 24.155 -4.262 15.036 1.00 91.56 179 GLN A C 1
ATOM 1380 O O . GLN A 1 179 ? 24.817 -3.239 14.903 1.00 91.56 179 GLN A O 1
ATOM 1385 N N . PHE A 1 180 ? 22.851 -4.237 15.334 1.00 90.38 180 PHE A N 1
ATOM 1386 C CA . PHE A 1 180 ? 22.034 -3.020 15.330 1.00 90.38 180 PHE A CA 1
ATOM 1387 C C . PHE A 1 180 ? 21.384 -2.697 16.685 1.00 90.38 180 PHE A C 1
ATOM 1389 O O . PHE A 1 180 ? 20.481 -1.866 16.734 1.00 90.38 180 PHE A O 1
ATOM 1396 N N . VAL A 1 181 ? 21.853 -3.291 17.787 1.00 90.25 181 VAL A N 1
ATOM 1397 C CA . VAL A 1 181 ? 21.269 -3.108 19.133 1.00 90.25 181 VAL A CA 1
ATOM 1398 C C . VAL A 1 181 ? 21.203 -1.630 19.549 1.00 90.25 181 VAL A C 1
ATOM 1400 O O . VAL A 1 181 ? 20.162 -1.158 20.013 1.00 90.25 181 VAL A O 1
ATOM 1403 N N . ASP A 1 182 ? 22.273 -0.863 19.318 1.00 88.75 182 ASP A N 1
ATOM 1404 C CA . ASP A 1 182 ? 22.311 0.570 19.653 1.00 88.75 182 ASP A CA 1
ATOM 1405 C C . ASP A 1 182 ? 21.304 1.376 18.815 1.00 88.75 182 ASP A C 1
ATOM 1407 O O . ASP A 1 182 ? 20.618 2.272 19.318 1.00 88.75 182 ASP A O 1
ATOM 1411 N N . HIS A 1 183 ? 21.156 1.015 17.537 1.00 89.81 183 HIS A N 1
ATOM 1412 C CA . HIS A 1 183 ? 20.180 1.628 16.639 1.00 89.81 183 HIS A CA 1
ATOM 1413 C C . HIS A 1 183 ? 18.743 1.295 17.046 1.00 89.81 183 HIS A C 1
ATOM 1415 O O . HIS A 1 183 ? 17.899 2.187 17.059 1.00 89.81 183 HIS A O 1
ATOM 1421 N N . GLN A 1 184 ? 18.462 0.046 17.423 1.00 89.88 184 GLN A N 1
ATOM 1422 C CA . GLN A 1 184 ? 17.157 -0.354 17.953 1.00 89.88 184 GLN A CA 1
ATOM 1423 C C . GLN A 1 184 ? 16.810 0.433 19.224 1.00 89.88 184 GLN A C 1
ATOM 1425 O O . GLN A 1 184 ? 15.703 0.960 19.338 1.00 89.88 184 GLN A O 1
ATOM 1430 N N . THR A 1 185 ? 17.781 0.602 20.124 1.00 90.19 185 THR A N 1
ATOM 1431 C CA . THR A 1 185 ? 17.615 1.392 21.353 1.00 90.19 185 THR A CA 1
ATOM 1432 C C . THR A 1 185 ? 17.308 2.859 21.044 1.00 90.19 185 THR A C 1
ATOM 1434 O O . THR A 1 185 ? 16.380 3.428 21.617 1.00 90.19 185 THR A O 1
ATOM 1437 N N . SER A 1 186 ? 18.021 3.459 20.085 1.00 89.88 186 SER A N 1
ATOM 1438 C CA . SER A 1 186 ? 17.766 4.840 19.651 1.00 89.88 186 SER A CA 1
ATOM 1439 C C . SER A 1 186 ? 16.379 5.003 19.021 1.00 89.88 186 SER A C 1
ATOM 1441 O O . SER A 1 186 ? 15.671 5.953 19.338 1.00 89.88 186 SER A O 1
ATOM 1443 N N . LEU A 1 187 ? 15.946 4.050 18.186 1.00 91.50 187 LEU A N 1
ATOM 1444 C CA . LEU A 1 187 ? 14.606 4.059 17.589 1.00 91.50 187 LEU A CA 1
ATOM 1445 C C . LEU A 1 187 ? 13.512 4.008 18.663 1.00 91.50 187 LEU A C 1
ATOM 1447 O O . LEU A 1 187 ? 12.567 4.791 18.609 1.00 91.50 187 LEU A O 1
ATOM 1451 N N . ILE A 1 188 ? 13.659 3.128 19.658 1.00 92.69 188 ILE A N 1
ATOM 1452 C CA . ILE A 1 188 ? 12.762 3.047 20.820 1.00 92.69 188 ILE A CA 1
ATOM 1453 C C . ILE A 1 188 ? 12.717 4.383 21.571 1.00 92.69 188 ILE A C 1
ATOM 1455 O O . ILE A 1 188 ? 11.636 4.867 21.911 1.00 92.69 188 ILE A O 1
ATOM 1459 N N . GLN A 1 189 ? 13.875 4.996 21.822 1.00 90.50 189 GLN A N 1
ATOM 1460 C CA . GLN A 1 189 ? 13.955 6.272 22.527 1.00 90.50 189 GLN A CA 1
ATOM 1461 C C . GLN A 1 189 ? 13.225 7.386 21.762 1.00 90.50 189 GLN A C 1
ATOM 1463 O O . GLN A 1 189 ? 12.361 8.046 22.335 1.00 90.50 189 GLN A O 1
ATOM 1468 N N . TRP A 1 190 ? 13.506 7.557 20.468 1.00 91.25 190 TRP A N 1
ATOM 1469 C CA . TRP A 1 190 ? 12.874 8.597 19.651 1.00 91.25 190 TRP A CA 1
ATOM 1470 C C . TRP A 1 190 ? 11.363 8.406 19.520 1.00 91.25 190 TRP A C 1
ATOM 1472 O O . TRP A 1 190 ? 10.611 9.379 19.559 1.00 91.25 190 TRP A O 1
ATOM 1482 N N . VAL A 1 191 ? 10.890 7.159 19.412 1.00 93.06 191 VAL A N 1
ATOM 1483 C CA . VAL A 1 191 ? 9.448 6.873 19.434 1.00 93.06 191 VAL A CA 1
ATOM 1484 C C . VAL A 1 191 ? 8.838 7.315 20.766 1.00 93.06 191 VAL A C 1
ATOM 1486 O O . VAL A 1 191 ? 7.817 7.996 20.754 1.00 93.06 191 VAL A O 1
ATOM 1489 N N . ASN A 1 192 ? 9.465 7.010 21.905 1.00 91.19 192 ASN A N 1
ATOM 1490 C CA . ASN A 1 192 ? 8.965 7.443 23.214 1.00 91.19 192 ASN A CA 1
ATOM 1491 C C . ASN A 1 192 ? 8.949 8.967 23.383 1.00 91.19 192 ASN A C 1
ATOM 1493 O O . ASN A 1 192 ? 8.004 9.498 23.961 1.00 91.19 192 ASN A O 1
ATOM 1497 N N . GLU A 1 193 ? 9.949 9.679 22.861 1.00 88.56 193 GLU A N 1
ATOM 1498 C CA . GLU A 1 193 ? 9.975 11.149 22.859 1.00 88.56 193 GLU A CA 1
ATOM 1499 C C . GLU A 1 193 ? 8.797 11.727 22.058 1.00 88.56 193 GLU A C 1
ATOM 1501 O O . GLU A 1 193 ? 8.113 12.648 22.518 1.00 88.56 193 GLU A O 1
ATOM 1506 N N . ILE A 1 194 ? 8.492 11.141 20.893 1.00 91.00 194 ILE A N 1
ATOM 1507 C CA . ILE A 1 194 ? 7.319 11.520 20.095 1.00 91.00 194 ILE A CA 1
ATOM 1508 C C . ILE A 1 194 ? 6.023 11.218 20.849 1.00 91.00 194 ILE A C 1
ATOM 1510 O O . ILE A 1 194 ? 5.154 12.085 20.924 1.00 91.00 194 ILE A O 1
ATOM 1514 N N . LEU A 1 195 ? 5.876 10.019 21.416 1.00 91.88 195 LEU A N 1
ATOM 1515 C CA . LEU A 1 195 ? 4.665 9.634 22.143 1.00 91.88 195 LEU A CA 1
ATOM 1516 C C . LEU A 1 195 ? 4.438 10.534 23.361 1.00 91.88 195 LEU A C 1
ATOM 1518 O O . LEU A 1 195 ? 3.341 11.057 23.536 1.00 91.88 195 LEU A O 1
ATOM 1522 N N . GLY A 1 196 ? 5.471 10.758 24.175 1.00 89.75 196 GLY A N 1
ATOM 1523 C CA . GLY A 1 196 ? 5.388 11.601 25.366 1.00 89.75 196 GLY A CA 1
ATOM 1524 C C . GLY A 1 196 ? 5.026 13.048 25.034 1.00 89.75 196 GLY A C 1
ATOM 1525 O O . GLY A 1 196 ? 4.113 13.603 25.643 1.00 89.75 196 GLY A O 1
ATOM 1526 N N . SER A 1 197 ? 5.686 13.636 24.030 1.00 88.94 197 SER A N 1
ATOM 1527 C CA . SER A 1 197 ? 5.381 15.002 23.577 1.00 88.94 197 SER A CA 1
ATOM 1528 C C . SER A 1 197 ? 4.015 15.122 22.900 1.00 88.94 197 SER A C 1
ATOM 1530 O O . SER A 1 197 ? 3.374 16.166 22.985 1.00 88.94 197 SER A O 1
ATOM 1532 N N . SER A 1 198 ? 3.535 14.066 22.243 1.00 91.62 198 SER A N 1
ATOM 1533 C CA . SER A 1 198 ? 2.229 14.093 21.586 1.00 91.62 198 SER A CA 1
ATOM 1534 C C . SER A 1 198 ? 1.095 13.959 22.597 1.00 91.62 198 SER A C 1
ATOM 1536 O O . SER A 1 198 ? 0.172 14.770 22.612 1.00 91.62 198 SER A O 1
ATOM 1538 N N . TRP A 1 199 ? 1.181 12.979 23.501 1.00 92.56 199 TRP A N 1
ATOM 1539 C CA . TRP A 1 199 ? 0.151 12.752 24.513 1.00 92.56 199 TRP A CA 1
ATOM 1540 C C . TRP A 1 199 ? 0.102 13.844 25.588 1.00 92.56 199 TRP A C 1
ATOM 1542 O O . TRP A 1 199 ? -0.945 14.020 26.205 1.00 92.56 199 TRP A O 1
ATOM 1552 N N . SER A 1 200 ? 1.159 14.648 25.771 1.00 91.06 200 SER A N 1
ATOM 1553 C CA . SER A 1 200 ? 1.088 15.841 26.633 1.00 91.06 200 SER A CA 1
ATOM 1554 C C . SER A 1 200 ? 0.141 16.925 26.105 1.00 91.06 200 SER A C 1
ATOM 1556 O O . SER A 1 200 ? -0.251 17.806 26.863 1.00 91.06 200 SER A O 1
ATOM 1558 N N . HIS A 1 201 ? -0.224 16.861 24.823 1.00 92.31 201 HIS A N 1
ATOM 1559 C CA . HIS A 1 201 ? -1.162 17.768 24.159 1.00 92.31 201 HIS A CA 1
ATOM 1560 C C . HIS A 1 201 ? -2.528 17.110 23.900 1.00 92.31 201 HIS A C 1
ATOM 1562 O O . HIS A 1 201 ? -3.328 17.616 23.109 1.00 92.31 201 HIS A O 1
ATOM 1568 N N . GLN A 1 202 ? -2.809 15.970 24.543 1.00 93.94 202 GLN A N 1
ATOM 1569 C CA . GLN A 1 202 ? -4.106 15.315 24.433 1.00 93.94 202 GLN A CA 1
ATOM 1570 C C . GLN A 1 202 ? -5.220 16.280 24.851 1.00 93.94 202 GLN A C 1
ATOM 1572 O O . GLN A 1 202 ? -5.193 16.879 25.927 1.00 93.94 202 GLN A O 1
ATOM 1577 N N . THR A 1 203 ? -6.204 16.442 23.971 1.00 92.69 203 THR A N 1
ATOM 1578 C CA . THR A 1 203 ? -7.376 17.275 24.248 1.00 92.69 203 THR A CA 1
ATOM 1579 C C . THR A 1 203 ? -8.208 16.669 25.376 1.00 92.69 203 THR A C 1
ATOM 1581 O O . THR A 1 203 ? -8.169 15.462 25.609 1.00 92.69 203 THR A O 1
ATOM 1584 N N . SER A 1 204 ? -9.024 17.487 26.044 1.00 89.38 204 SER A N 1
ATOM 1585 C CA . SER A 1 204 ? -9.955 17.015 27.081 1.00 89.38 204 SER A CA 1
ATOM 1586 C C . SER A 1 204 ? -10.943 15.962 26.582 1.00 89.38 204 SER A C 1
ATOM 1588 O O . SER A 1 204 ? -11.425 15.156 27.372 1.00 89.38 204 SER A O 1
ATOM 1590 N N . ASP A 1 205 ? -11.242 15.973 25.282 1.00 86.38 205 ASP A N 1
ATOM 1591 C CA . ASP A 1 205 ? -12.123 14.992 24.657 1.00 86.38 205 ASP A CA 1
ATOM 1592 C C . ASP A 1 205 ? -11.417 13.650 24.428 1.00 86.38 205 ASP A C 1
ATOM 1594 O O . ASP A 1 205 ? -12.094 12.637 24.290 1.00 86.38 205 ASP A O 1
ATOM 1598 N N . GLY A 1 206 ? -10.077 13.623 24.441 1.00 91.38 206 GLY A N 1
ATOM 1599 C CA . GLY A 1 206 ? -9.251 12.419 24.342 1.00 91.38 206 GLY A CA 1
ATOM 1600 C C . GLY A 1 206 ? -8.454 12.284 23.043 1.00 91.38 206 GLY A C 1
ATOM 1601 O O . GLY A 1 206 ? -7.638 11.374 22.930 1.00 91.38 206 GLY A O 1
ATOM 1602 N N . GLY A 1 207 ? -8.647 13.159 22.056 1.00 93.62 207 GLY A N 1
ATOM 1603 C CA . GLY A 1 207 ? -7.936 13.087 20.774 1.00 93.62 207 GLY A CA 1
ATOM 1604 C C . GLY A 1 207 ? -6.800 14.101 20.623 1.00 93.62 207 GLY A C 1
ATOM 1605 O O . GLY A 1 207 ? -6.533 14.889 21.535 1.00 93.62 207 GLY A O 1
ATOM 1606 N N . LEU A 1 208 ? -6.146 14.091 19.462 1.00 93.88 208 LEU A N 1
ATOM 1607 C CA . LEU A 1 208 ? -5.084 15.024 19.076 1.00 93.88 208 LEU A CA 1
ATOM 1608 C C . LEU A 1 208 ? -5.556 15.959 17.960 1.00 93.88 208 LEU A C 1
ATOM 1610 O O . LEU A 1 208 ? -6.304 15.558 17.068 1.00 93.88 208 LEU A O 1
ATOM 1614 N N . ARG A 1 209 ? -5.110 17.214 18.010 1.00 92.38 209 ARG A N 1
ATOM 1615 C CA . ARG A 1 209 ? -5.369 18.200 16.954 1.00 92.38 209 ARG A CA 1
ATOM 1616 C C . ARG A 1 209 ? -4.413 18.009 15.777 1.00 92.38 209 ARG A C 1
ATOM 1618 O O . ARG A 1 209 ? -3.318 17.486 15.974 1.00 92.38 209 ARG A O 1
ATOM 1625 N N . ASN A 1 210 ? -4.801 18.455 14.580 1.00 89.31 210 ASN A N 1
ATOM 1626 C CA . ASN A 1 210 ? -3.964 18.362 13.376 1.00 89.31 210 ASN A CA 1
ATOM 1627 C C . ASN A 1 210 ? -2.602 19.051 13.583 1.00 89.31 210 ASN A C 1
ATOM 1629 O O . ASN A 1 210 ? -1.548 18.443 13.384 1.00 89.31 210 ASN A O 1
ATOM 1633 N N . ALA A 1 211 ? -2.624 20.293 14.076 1.00 88.12 211 ALA A N 1
ATOM 1634 C CA . ALA A 1 211 ? -1.467 20.949 14.674 1.00 88.12 211 ALA A CA 1
ATOM 1635 C C . ALA A 1 211 ? -1.535 20.770 16.196 1.00 88.12 211 ALA A C 1
ATOM 1637 O O . ALA A 1 211 ? -2.453 21.259 16.852 1.00 88.12 211 ALA A O 1
ATOM 1638 N N . ILE A 1 212 ? -0.600 19.990 16.739 1.00 86.25 212 ILE A N 1
ATOM 1639 C CA . ILE A 1 212 ? -0.726 19.403 18.077 1.00 86.25 212 ILE A CA 1
ATOM 1640 C C . ILE A 1 212 ? -0.585 20.434 19.207 1.00 86.25 212 ILE A C 1
ATOM 1642 O O . ILE A 1 212 ? -1.179 20.278 20.269 1.00 86.25 212 ILE A O 1
ATOM 1646 N N . ASP A 1 213 ? 0.180 21.490 18.960 1.00 84.00 213 ASP A N 1
ATOM 1647 C CA . ASP A 1 213 ? 0.502 22.585 19.873 1.00 84.00 213 ASP A CA 1
ATOM 1648 C C . ASP A 1 213 ? -0.371 23.832 19.654 1.00 84.00 213 ASP A C 1
ATOM 1650 O O . ASP A 1 213 ? -0.354 24.752 20.474 1.00 84.00 213 ASP A O 1
ATOM 1654 N N . ASP A 1 214 ? -1.175 23.854 18.589 1.00 86.06 214 ASP A N 1
ATOM 1655 C CA . ASP A 1 214 ? -2.082 24.953 18.278 1.00 86.06 214 ASP A CA 1
ATOM 1656 C C . ASP A 1 214 ? -3.503 24.663 18.805 1.00 86.06 214 ASP A C 1
ATOM 1658 O O . ASP A 1 214 ? -4.235 23.841 18.238 1.00 86.06 214 ASP A O 1
ATOM 1662 N N . PRO A 1 215 ? -3.962 25.362 19.861 1.00 84.50 215 PRO A N 1
ATOM 1663 C CA . PRO A 1 215 ? -5.299 25.161 20.413 1.00 84.50 215 PRO A CA 1
ATOM 1664 C C . PRO A 1 215 ? -6.426 25.577 19.454 1.00 84.50 215 PRO A C 1
ATOM 1666 O O . PRO A 1 215 ? -7.573 25.184 19.675 1.00 84.50 215 PRO A O 1
ATOM 1669 N N . THR A 1 216 ? -6.125 26.361 18.413 1.00 86.94 216 THR A N 1
ATOM 1670 C CA . THR A 1 216 ? -7.089 26.784 17.387 1.00 86.94 216 THR A CA 1
ATOM 1671 C C . THR A 1 216 ? -7.243 25.768 16.255 1.00 86.94 216 THR A C 1
ATOM 1673 O O . THR A 1 216 ? -8.222 25.827 15.511 1.00 86.94 216 THR A O 1
ATOM 1676 N N . SER A 1 217 ? -6.330 24.796 16.163 1.00 89.06 217 SER A N 1
ATOM 1677 C CA . SER A 1 217 ? -6.401 23.705 15.193 1.00 89.06 217 SER A CA 1
ATOM 1678 C C . SER A 1 217 ? -7.566 22.755 15.489 1.00 89.06 217 SER A C 1
ATOM 1680 O O . SER A 1 217 ? -8.059 22.675 16.616 1.00 89.06 217 SER A O 1
ATOM 1682 N N . TYR A 1 218 ? -8.030 22.013 14.490 1.00 90.06 218 TYR A N 1
ATOM 1683 C CA . TYR A 1 218 ? -9.145 21.075 14.634 1.00 90.06 218 TYR A CA 1
ATOM 1684 C C . TYR A 1 218 ? -8.672 19.699 15.112 1.00 90.06 218 TYR A C 1
ATOM 1686 O O . TYR A 1 218 ? -7.508 19.333 14.962 1.00 90.06 218 TYR A O 1
ATOM 1694 N N . LEU A 1 219 ? -9.591 18.937 15.708 1.00 91.69 219 LEU A N 1
ATOM 1695 C CA . LEU A 1 219 ? -9.369 17.542 16.080 1.00 91.69 219 LEU A CA 1
ATOM 1696 C C . LEU A 1 219 ? -9.157 16.697 14.817 1.00 91.69 219 LEU A C 1
ATOM 1698 O O . LEU A 1 219 ? -10.024 16.701 13.949 1.00 91.69 219 LEU A O 1
ATOM 1702 N N . ASP A 1 220 ? -8.063 15.937 14.759 1.00 92.62 220 ASP A N 1
ATOM 1703 C CA . ASP A 1 220 ? -7.801 14.994 13.673 1.00 92.62 220 ASP A CA 1
ATOM 1704 C C . ASP A 1 220 ? -7.818 13.555 14.198 1.00 92.62 220 ASP A C 1
ATOM 1706 O O . ASP A 1 220 ? -6.886 13.058 14.847 1.00 92.62 220 ASP A O 1
ATOM 1710 N N . THR A 1 221 ? -8.916 12.866 13.919 1.00 93.69 221 THR A N 1
ATOM 1711 C CA . THR A 1 221 ? -9.142 11.493 14.375 1.00 93.69 221 THR A CA 1
ATOM 1712 C C . THR A 1 221 ? -8.267 10.493 13.627 1.00 93.69 221 THR A C 1
ATOM 1714 O O . THR A 1 221 ? -7.928 9.459 14.205 1.00 93.69 221 THR A O 1
ATOM 1717 N N . ALA A 1 222 ? -7.841 10.796 12.394 1.00 92.88 222 ALA A N 1
ATOM 1718 C CA . ALA A 1 222 ? -6.945 9.938 11.626 1.00 92.88 222 ALA A CA 1
ATOM 1719 C C . ALA A 1 222 ? -5.554 9.921 12.270 1.00 92.88 222 ALA A C 1
ATOM 1721 O O . ALA A 1 222 ? -5.047 8.851 12.621 1.00 92.88 222 ALA A O 1
ATOM 1722 N N . SER A 1 223 ? -4.973 11.097 12.525 1.00 91.44 223 SER A N 1
ATOM 1723 C CA . SER A 1 223 ? -3.703 11.202 13.255 1.00 91.44 223 SER A CA 1
ATOM 1724 C C . SER A 1 223 ? -3.790 10.612 14.654 1.00 91.44 223 SER A C 1
ATOM 1726 O O . SER A 1 223 ? -2.878 9.903 15.085 1.00 91.44 223 SER A O 1
ATOM 1728 N N . THR A 1 224 ? -4.905 10.847 15.352 1.00 94.88 224 THR A N 1
ATOM 1729 C CA . THR A 1 224 ? -5.160 10.236 16.662 1.00 94.88 224 THR A CA 1
ATOM 1730 C C . THR A 1 224 ? -5.136 8.707 16.557 1.00 94.88 224 THR A C 1
ATOM 1732 O O . THR A 1 224 ? -4.472 8.052 17.360 1.00 94.88 224 THR A O 1
ATOM 1735 N N . ALA A 1 225 ? -5.786 8.122 15.545 1.00 95.56 225 ALA A N 1
ATOM 1736 C CA . ALA A 1 225 ? -5.812 6.676 15.344 1.00 95.56 225 ALA A CA 1
ATOM 1737 C C . ALA A 1 225 ? -4.421 6.094 15.062 1.00 95.56 225 ALA A C 1
ATOM 1739 O O . ALA A 1 225 ? -4.037 5.085 15.662 1.00 95.56 225 ALA A O 1
ATOM 1740 N N . LEU A 1 226 ? -3.628 6.751 14.211 1.00 94.81 226 LEU A N 1
ATOM 1741 C CA . LEU A 1 226 ? -2.256 6.318 13.955 1.00 94.81 226 LEU A CA 1
ATOM 1742 C C . LEU A 1 226 ? -1.385 6.436 15.214 1.00 94.81 226 LEU A C 1
ATOM 1744 O O . LEU A 1 226 ? -0.621 5.518 15.515 1.00 94.81 226 LEU A O 1
ATOM 1748 N N . MET A 1 227 ? -1.534 7.511 15.993 1.00 94.75 227 MET A N 1
ATOM 1749 C CA . MET A 1 227 ? -0.794 7.686 17.245 1.00 94.75 227 MET A CA 1
ATOM 1750 C C . MET A 1 227 ? -1.146 6.605 18.273 1.00 94.75 227 MET A C 1
ATOM 1752 O O . MET A 1 227 ? -0.252 6.044 18.913 1.00 94.75 227 MET A O 1
ATOM 1756 N N . VAL A 1 228 ? -2.427 6.243 18.398 1.00 95.56 228 VAL A N 1
ATOM 1757 C CA . VAL A 1 228 ? -2.861 5.111 19.232 1.00 95.56 228 VAL A CA 1
ATOM 1758 C C . VAL A 1 228 ? -2.229 3.808 18.745 1.00 95.56 228 VAL A C 1
ATOM 1760 O O . VAL A 1 228 ? -1.668 3.074 19.554 1.00 95.56 228 VAL A O 1
ATOM 1763 N N . SER A 1 229 ? -2.242 3.543 17.435 1.00 95.44 229 SER A N 1
ATOM 1764 C CA . SER A 1 229 ? -1.602 2.355 16.853 1.00 95.44 229 SER A CA 1
ATOM 1765 C C . SER A 1 229 ? -0.123 2.246 17.243 1.00 95.44 229 SER A C 1
ATOM 1767 O O . SER A 1 229 ? 0.336 1.191 17.688 1.00 95.44 229 SER A O 1
ATOM 1769 N N . VAL A 1 230 ? 0.633 3.339 17.098 1.00 95.19 230 VAL A N 1
ATOM 1770 C CA . VAL A 1 230 ? 2.049 3.407 17.493 1.00 95.19 230 VAL A CA 1
ATOM 1771 C C . VAL A 1 230 ? 2.198 3.158 18.990 1.00 95.19 230 VAL A C 1
ATOM 1773 O O . VAL A 1 230 ? 3.036 2.357 19.394 1.00 95.19 230 VAL A O 1
ATOM 1776 N N . THR A 1 231 ? 1.354 3.787 19.806 1.00 95.19 231 THR A N 1
ATOM 1777 C CA . THR A 1 231 ? 1.393 3.661 21.267 1.00 95.19 231 THR A CA 1
ATOM 1778 C C . THR A 1 231 ? 1.149 2.221 21.714 1.00 95.19 231 THR A C 1
ATOM 1780 O O . THR A 1 231 ? 1.915 1.697 22.516 1.00 95.19 231 THR A O 1
ATOM 1783 N N . CYS A 1 232 ? 0.145 1.541 21.155 1.00 94.06 232 CYS A N 1
ATOM 1784 C CA . CYS A 1 232 ? -0.143 0.139 21.462 1.00 94.06 232 CYS A CA 1
ATOM 1785 C C . CYS A 1 232 ? 0.997 -0.795 21.040 1.00 94.06 232 CYS A C 1
ATOM 1787 O O . CYS A 1 232 ? 1.372 -1.688 21.796 1.00 94.06 232 CYS A O 1
ATOM 1789 N N . ARG A 1 233 ? 1.593 -0.576 19.860 1.00 93.12 233 ARG A N 1
ATOM 1790 C CA . ARG A 1 233 ? 2.764 -1.354 19.421 1.00 93.12 233 ARG A CA 1
ATOM 1791 C C . ARG A 1 233 ? 3.969 -1.128 20.323 1.00 93.12 233 ARG A C 1
ATOM 1793 O O . ARG A 1 233 ? 4.673 -2.080 20.634 1.00 93.12 233 ARG A O 1
ATOM 1800 N N . MET A 1 234 ? 4.201 0.113 20.735 1.00 92.81 234 MET A N 1
ATOM 1801 C CA . MET A 1 234 ? 5.303 0.447 21.627 1.00 92.81 234 MET A CA 1
ATOM 1802 C C . MET A 1 234 ? 5.116 -0.190 23.006 1.00 92.81 234 MET A C 1
ATOM 1804 O O . MET A 1 234 ? 6.033 -0.819 23.525 1.00 92.81 234 MET A O 1
ATOM 1808 N N . ALA A 1 235 ? 3.898 -0.109 23.543 1.00 91.06 235 ALA A N 1
ATOM 1809 C CA . ALA A 1 235 ? 3.500 -0.760 24.783 1.00 91.06 235 ALA A CA 1
ATOM 1810 C C . ALA A 1 235 ? 3.722 -2.281 24.733 1.00 91.06 235 ALA A C 1
ATOM 1812 O O . ALA A 1 235 ? 4.279 -2.847 25.668 1.00 91.06 235 ALA A O 1
ATOM 1813 N N . ALA A 1 236 ? 3.372 -2.922 23.613 1.00 89.50 236 ALA A N 1
ATOM 1814 C CA . ALA A 1 236 ? 3.640 -4.336 23.360 1.00 89.50 236 ALA A CA 1
ATOM 1815 C C . ALA A 1 236 ? 5.144 -4.667 23.292 1.00 89.50 236 ALA A C 1
ATOM 1817 O O . ALA A 1 236 ? 5.578 -5.651 23.878 1.00 89.50 236 ALA A O 1
ATOM 1818 N N . ILE A 1 237 ? 5.950 -3.847 22.604 1.00 88.31 237 ILE A N 1
ATOM 1819 C CA . ILE A 1 237 ? 7.408 -4.048 22.479 1.00 88.31 237 ILE A CA 1
ATOM 1820 C C . ILE A 1 237 ? 8.109 -3.911 23.835 1.00 88.31 237 ILE A C 1
ATOM 1822 O O . ILE A 1 237 ? 9.039 -4.655 24.130 1.00 88.31 237 ILE A O 1
ATOM 1826 N N . GLN A 1 238 ? 7.687 -2.945 24.648 1.00 88.38 238 GLN A N 1
ATOM 1827 C CA . GLN A 1 238 ? 8.310 -2.645 25.938 1.00 88.38 238 GLN A CA 1
ATOM 1828 C C . GLN A 1 238 ? 7.669 -3.384 27.120 1.00 88.38 238 GLN A C 1
ATOM 1830 O O . GLN A 1 238 ? 8.128 -3.211 28.247 1.00 88.38 238 GLN A O 1
ATOM 1835 N N . ASN A 1 239 ? 6.608 -4.156 26.874 1.00 86.62 239 ASN A N 1
ATOM 1836 C CA . A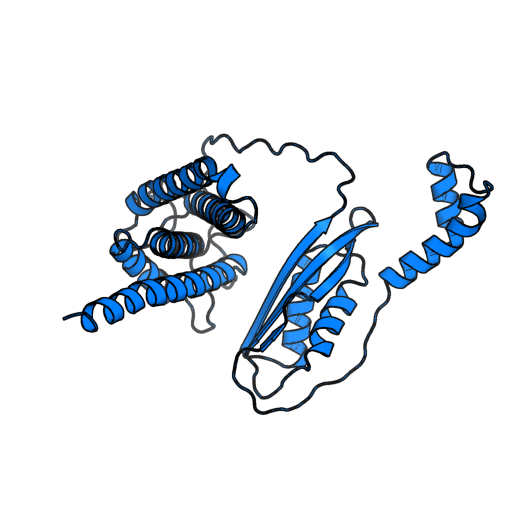SN A 1 239 ? 5.759 -4.785 27.883 1.00 86.62 239 ASN A CA 1
ATOM 1837 C C . ASN A 1 239 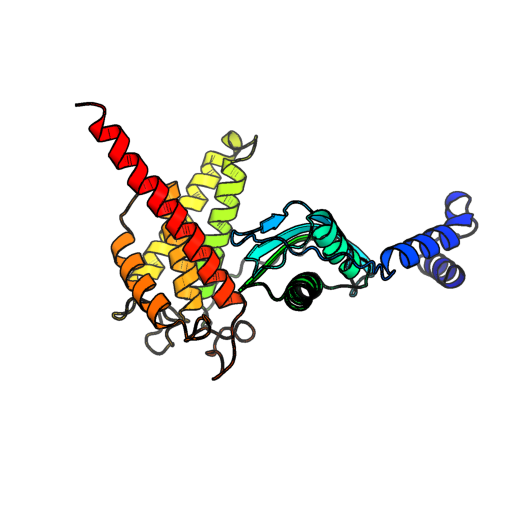? 5.341 -3.820 29.015 1.00 86.62 239 ASN A C 1
ATOM 1839 O O . ASN A 1 239 ? 5.626 -4.031 30.194 1.00 86.62 239 ASN A O 1
ATOM 1843 N N . THR A 1 240 ? 4.718 -2.697 28.646 1.00 83.75 240 THR A N 1
ATOM 1844 C CA . THR A 1 240 ? 4.334 -1.621 29.577 1.00 83.75 240 THR A CA 1
ATOM 1845 C C . THR A 1 240 ? 2.904 -1.143 29.343 1.00 83.75 240 THR A C 1
ATOM 1847 O O . THR A 1 240 ? 2.394 -1.185 28.228 1.00 83.75 240 THR A O 1
ATOM 1850 N N . ASN A 1 241 ? 2.252 -0.634 30.392 1.00 81.25 241 ASN A N 1
ATOM 1851 C CA . ASN A 1 241 ? 0.880 -0.113 30.353 1.00 81.25 241 ASN A CA 1
ATOM 1852 C C . ASN A 1 241 ? 0.775 1.397 30.647 1.00 81.25 241 ASN A C 1
ATOM 1854 O O . ASN A 1 241 ? -0.327 1.919 30.824 1.00 81.25 241 ASN A O 1
ATOM 1858 N N . THR A 1 242 ? 1.899 2.115 30.687 1.00 76.25 242 THR A N 1
ATOM 1859 C CA . THR A 1 242 ? 1.957 3.522 31.126 1.00 76.25 242 THR A CA 1
ATOM 1860 C C . THR A 1 242 ? 1.101 4.473 30.285 1.00 76.25 242 THR A C 1
ATOM 1862 O O . THR A 1 242 ? 0.545 5.429 30.820 1.00 76.25 242 THR A O 1
ATOM 1865 N N . SER A 1 243 ? 0.937 4.208 28.988 1.00 78.31 243 SER A N 1
ATOM 1866 C CA . SER A 1 243 ? 0.178 5.070 28.068 1.00 78.31 243 SER A CA 1
ATOM 1867 C C . SER A 1 243 ? -1.299 4.677 27.897 1.00 78.31 243 SER A C 1
ATOM 1869 O O . SER A 1 243 ? -2.013 5.291 27.104 1.00 78.31 243 SER A O 1
ATOM 1871 N N . ILE A 1 244 ? -1.792 3.678 28.638 1.00 78.69 244 ILE A N 1
ATOM 1872 C CA . ILE A 1 244 ? -3.149 3.132 28.464 1.00 78.69 244 ILE A CA 1
ATOM 1873 C C . ILE A 1 244 ? -4.286 4.098 28.798 1.00 78.69 244 ILE A C 1
ATOM 1875 O O . ILE A 1 244 ? -5.268 4.111 28.054 1.00 78.69 244 ILE A O 1
ATOM 1879 N N . PRO A 1 245 ? -4.190 4.954 29.831 1.00 87.44 245 PRO A N 1
ATOM 1880 C CA . PRO A 1 245 ? -5.226 5.952 30.073 1.00 87.44 245 PRO A CA 1
ATOM 1881 C C . PRO A 1 245 ? -5.438 6.886 28.873 1.00 87.44 245 PRO A C 1
ATOM 1883 O O . PRO A 1 245 ? -6.582 7.113 28.479 1.00 87.44 245 PRO A O 1
ATOM 1886 N N . ALA A 1 246 ? -4.349 7.356 28.252 1.00 89.25 246 ALA A N 1
ATOM 1887 C CA . ALA A 1 246 ? -4.408 8.214 27.070 1.00 89.25 246 ALA A CA 1
ATOM 1888 C C . ALA A 1 246 ? -5.002 7.467 25.867 1.00 89.25 246 ALA A C 1
ATOM 1890 O O . ALA A 1 246 ? -5.910 7.974 25.209 1.00 89.25 246 ALA A O 1
ATOM 1891 N N . VAL A 1 247 ? -4.564 6.224 25.633 1.00 91.25 247 VAL A N 1
ATOM 1892 C CA . VAL A 1 247 ? -5.104 5.365 24.569 1.00 91.25 247 VAL A CA 1
ATOM 1893 C C . VAL A 1 247 ? -6.607 5.132 24.731 1.00 91.25 247 VAL A C 1
ATOM 1895 O O . VAL A 1 247 ? -7.344 5.264 23.758 1.00 91.25 247 VAL A O 1
ATOM 1898 N N . ASN A 1 248 ? -7.090 4.834 25.938 1.00 90.75 248 ASN A N 1
ATOM 1899 C CA . ASN A 1 248 ? -8.513 4.573 26.177 1.00 90.75 248 ASN A CA 1
ATOM 1900 C C . ASN A 1 248 ? -9.390 5.794 25.868 1.00 90.75 248 ASN A C 1
ATOM 1902 O O . ASN A 1 248 ? -10.462 5.650 25.280 1.00 90.75 248 ASN A O 1
ATOM 1906 N N . GLN A 1 249 ? -8.932 6.997 26.226 1.00 92.69 249 GLN A N 1
ATOM 1907 C CA . GLN A 1 249 ? -9.637 8.236 25.887 1.00 92.69 249 GLN A CA 1
ATOM 1908 C C . GLN A 1 249 ? -9.646 8.477 24.371 1.00 92.69 249 GLN A C 1
ATOM 1910 O O . GLN A 1 249 ? -10.689 8.781 23.796 1.00 92.69 249 GLN A O 1
ATOM 1915 N N . ALA A 1 250 ? -8.512 8.262 23.704 1.00 94.44 250 ALA A N 1
ATOM 1916 C CA . ALA A 1 250 ? -8.406 8.404 22.256 1.00 94.44 250 ALA A CA 1
ATOM 1917 C C . ALA A 1 250 ? -9.286 7.397 21.498 1.00 94.44 250 ALA A C 1
ATOM 1919 O O . ALA A 1 250 ? -9.973 7.766 20.546 1.00 94.44 250 ALA A O 1
ATOM 1920 N N . LEU A 1 251 ? -9.331 6.139 21.947 1.00 92.69 251 LEU A N 1
ATOM 1921 C CA . LEU A 1 251 ? -10.202 5.105 21.384 1.00 92.69 251 LEU A CA 1
ATOM 1922 C C . LEU A 1 251 ? -11.675 5.501 21.453 1.00 92.69 251 LEU A C 1
ATOM 1924 O O . LEU A 1 251 ? -12.402 5.302 20.483 1.00 92.69 251 LEU A O 1
ATOM 1928 N N . PHE A 1 252 ? -12.106 6.095 22.565 1.00 92.31 252 PHE A N 1
ATOM 1929 C CA . PHE A 1 252 ? -13.477 6.570 22.719 1.00 92.31 252 PHE A CA 1
ATOM 1930 C C . PHE A 1 252 ? -13.837 7.654 21.692 1.00 92.31 252 PHE A C 1
ATOM 1932 O O . PHE A 1 252 ? -14.914 7.605 21.094 1.00 92.31 252 PHE A O 1
ATOM 1939 N N . VAL A 1 253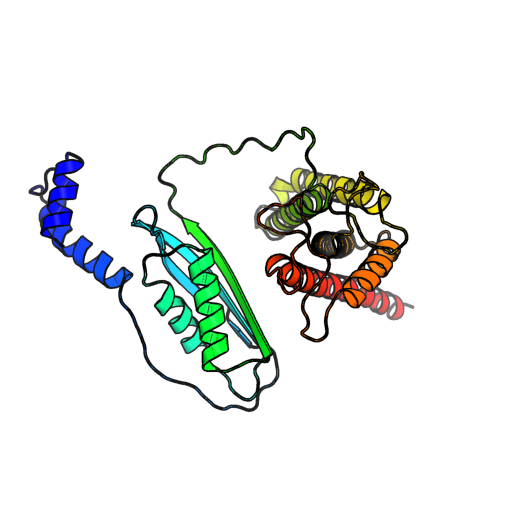 ? -12.929 8.601 21.435 1.00 94.12 253 VAL A N 1
ATOM 1940 C CA . VAL A 1 253 ? -13.110 9.637 20.401 1.00 94.12 253 VAL A CA 1
ATOM 1941 C C . VAL A 1 253 ? -13.183 9.030 19.008 1.00 94.12 253 VAL A C 1
ATOM 1943 O O . VAL A 1 253 ? -14.071 9.380 18.231 1.00 94.12 253 VAL A O 1
ATOM 1946 N N . ILE A 1 254 ? -12.273 8.106 18.696 1.00 94.62 254 ILE A N 1
ATOM 1947 C CA . ILE A 1 254 ? -12.217 7.441 17.391 1.00 94.62 254 ILE A CA 1
ATOM 1948 C C . ILE A 1 254 ? -13.510 6.661 17.151 1.00 94.62 254 ILE A C 1
ATOM 1950 O O . ILE A 1 254 ? -14.133 6.842 16.113 1.00 94.62 254 ILE A O 1
ATOM 1954 N N . GLN A 1 255 ? -13.970 5.873 18.129 1.00 92.88 255 GLN A N 1
ATOM 1955 C CA . GLN A 1 255 ? -15.220 5.109 18.037 1.00 92.88 255 GLN A CA 1
ATOM 1956 C C . GLN A 1 255 ? -16.439 6.005 17.802 1.00 92.88 255 GLN A C 1
ATOM 1958 O O . GLN A 1 255 ? -17.299 5.670 16.992 1.00 92.88 255 GLN A O 1
ATOM 1963 N N . LYS A 1 256 ? -16.508 7.159 18.475 1.00 93.31 256 LYS A N 1
ATOM 1964 C CA . LYS A 1 256 ? -17.576 8.147 18.262 1.00 93.31 256 LYS A CA 1
ATOM 1965 C C . LYS A 1 256 ? -17.512 8.846 16.909 1.00 93.31 256 LYS A C 1
ATOM 1967 O O . LYS A 1 256 ? -18.512 9.413 16.482 1.00 93.31 256 LYS A O 1
ATOM 1972 N N . SER A 1 257 ? -16.349 8.830 16.272 1.00 92.94 257 SER A N 1
ATOM 1973 C CA . SER A 1 257 ? -16.105 9.488 14.993 1.00 92.94 257 SER A CA 1
ATOM 1974 C C . SER A 1 257 ? -16.245 8.532 13.812 1.00 92.94 257 SER A C 1
ATOM 1976 O O . SER A 1 257 ? -15.892 8.907 12.705 1.00 92.94 257 SER A O 1
ATOM 1978 N N . VAL A 1 258 ? -16.737 7.308 14.011 1.00 91.56 258 VAL A N 1
ATOM 1979 C CA . VAL A 1 258 ? -17.079 6.396 12.914 1.00 91.56 258 VAL A CA 1
ATOM 1980 C C . VAL A 1 258 ? -18.562 6.550 12.587 1.00 91.56 258 VAL A C 1
ATOM 1982 O O . VAL A 1 258 ? -19.411 6.457 13.474 1.00 91.56 258 VAL A O 1
ATOM 1985 N N . ASP A 1 259 ? -18.877 6.807 11.319 1.00 89.69 259 ASP A N 1
ATOM 1986 C CA . ASP A 1 259 ? -20.259 6.953 10.868 1.00 89.69 259 ASP A CA 1
ATOM 1987 C C . ASP A 1 259 ? -20.993 5.602 10.742 1.00 89.69 259 ASP A C 1
ATOM 1989 O O . ASP A 1 259 ? -20.442 4.519 10.951 1.00 89.69 259 ASP A O 1
ATOM 1993 N N . VAL A 1 260 ? -22.271 5.659 10.363 1.00 88.12 260 VAL A N 1
ATOM 1994 C CA . VAL A 1 260 ? -23.118 4.466 10.186 1.00 88.12 260 VAL A CA 1
ATOM 1995 C C . VAL A 1 260 ? -22.657 3.535 9.058 1.00 88.12 260 VAL A C 1
ATOM 1997 O O . VAL A 1 260 ? -23.081 2.382 9.014 1.00 88.12 260 VAL A O 1
ATOM 2000 N N . GLN A 1 261 ? -21.822 4.022 8.138 1.00 86.19 261 GLN A N 1
ATOM 2001 C CA . GLN A 1 261 ? -21.240 3.245 7.044 1.00 86.19 261 GLN A CA 1
ATOM 2002 C C . GLN A 1 261 ? -19.861 2.675 7.407 1.00 86.19 261 GLN A C 1
ATOM 2004 O O . GLN A 1 261 ? -19.311 1.882 6.643 1.00 86.19 261 GLN A O 1
ATOM 2009 N N . GLY A 1 262 ? -19.322 3.021 8.578 1.00 84.75 262 GLY A N 1
ATOM 2010 C CA . GLY A 1 262 ? -18.023 2.558 9.049 1.00 84.75 262 GLY A CA 1
ATOM 2011 C C . GLY A 1 262 ? -16.849 3.454 8.648 1.00 84.75 262 GLY A C 1
ATOM 2012 O O . GLY A 1 262 ? -15.701 3.034 8.821 1.00 84.75 262 GLY A O 1
ATOM 2013 N N . TRP A 1 263 ? -17.105 4.661 8.133 1.00 89.19 263 TRP A N 1
ATOM 2014 C CA . TRP A 1 263 ? -16.066 5.621 7.760 1.00 89.19 263 TRP A CA 1
ATOM 2015 C C . TRP A 1 263 ? -15.668 6.511 8.927 1.00 89.19 263 TRP A C 1
ATOM 2017 O O . TRP A 1 263 ? -16.521 7.102 9.595 1.00 89.19 263 TRP A O 1
ATOM 2027 N N . LEU A 1 264 ? -14.357 6.654 9.125 1.00 92.25 264 LEU A N 1
ATOM 2028 C CA . LEU A 1 264 ? -13.802 7.615 10.071 1.00 92.25 264 LEU A CA 1
ATOM 2029 C C . LEU A 1 264 ? -14.047 9.062 9.598 1.00 92.25 264 LEU A C 1
ATOM 2031 O O . LEU A 1 264 ? -13.704 9.422 8.475 1.00 92.25 264 LEU A O 1
ATOM 2035 N N . GLN A 1 265 ? -14.610 9.876 10.487 1.00 92.12 265 GLN A N 1
ATOM 2036 C CA . GLN A 1 265 ? -14.951 11.292 10.318 1.00 92.12 265 GLN A CA 1
ATOM 2037 C C . GLN A 1 265 ? -13.968 12.188 11.079 1.00 92.12 265 GLN A C 1
ATOM 2039 O O . GLN A 1 265 ? -13.248 11.707 11.952 1.00 92.12 265 GLN A O 1
ATOM 2044 N N . ASN A 1 266 ? -13.995 13.502 10.827 1.00 89.69 266 ASN A N 1
ATOM 2045 C CA . ASN A 1 266 ? -13.068 14.487 11.415 1.00 89.69 266 ASN A CA 1
ATOM 2046 C C . ASN A 1 266 ? -11.599 14.166 11.101 1.00 89.69 266 ASN A C 1
ATOM 2048 O O . ASN A 1 266 ? -10.738 14.181 11.980 1.00 89.69 266 ASN A O 1
ATOM 2052 N N . THR A 1 267 ? -11.336 13.817 9.844 1.00 90.38 267 THR A N 1
ATOM 2053 C CA . THR A 1 267 ? -9.993 13.517 9.350 1.00 90.38 267 THR A CA 1
ATOM 2054 C C . THR A 1 267 ? -9.434 14.707 8.586 1.00 90.38 267 THR A C 1
ATOM 2056 O O . THR A 1 267 ? -10.176 15.385 7.874 1.00 90.38 267 THR A O 1
ATOM 2059 N N . THR A 1 268 ? -8.127 14.916 8.660 1.00 87.56 268 THR A N 1
ATOM 2060 C CA . THR A 1 268 ? -7.417 15.851 7.778 1.00 87.56 268 THR A CA 1
ATOM 2061 C C . THR A 1 268 ? -7.491 15.403 6.314 1.00 87.56 268 THR A C 1
ATOM 2063 O O . THR A 1 268 ? -7.473 14.207 6.006 1.00 87.56 268 THR A O 1
ATOM 2066 N N . ASN A 1 269 ? -7.565 16.357 5.387 1.00 82.19 269 ASN A N 1
ATOM 2067 C CA . ASN A 1 269 ? -7.451 16.086 3.961 1.00 82.19 269 ASN A CA 1
ATOM 2068 C C . ASN A 1 269 ? -6.010 15.680 3.613 1.00 82.19 269 ASN A C 1
ATOM 2070 O O . ASN A 1 269 ? -5.089 16.491 3.679 1.00 82.19 269 ASN A O 1
ATOM 2074 N N . SER A 1 270 ? -5.813 14.429 3.191 1.00 75.06 270 SER A N 1
ATOM 2075 C CA . SER A 1 270 ? -4.495 13.863 2.870 1.00 75.06 270 SER A CA 1
ATOM 2076 C C . SER A 1 270 ? -3.742 14.584 1.741 1.00 75.06 270 SER A C 1
ATOM 2078 O O . SER A 1 270 ? -2.535 14.399 1.598 1.00 75.06 270 SER A O 1
ATOM 2080 N N . TYR A 1 271 ? -4.427 15.381 0.913 1.00 71.69 271 TYR A N 1
ATOM 2081 C CA . TYR A 1 271 ? -3.802 16.127 -0.182 1.00 71.69 271 TYR A CA 1
ATOM 2082 C C . TYR A 1 271 ? -3.287 17.501 0.246 1.00 71.69 271 TYR A C 1
ATOM 2084 O O . TYR A 1 271 ? -2.265 17.946 -0.275 1.00 71.69 271 TYR A O 1
ATOM 2092 N N . THR A 1 272 ? -3.991 18.175 1.158 1.00 74.69 272 THR A N 1
ATOM 2093 C CA . THR A 1 272 ? -3.663 19.544 1.589 1.00 74.69 272 THR A CA 1
ATOM 2094 C C . THR A 1 272 ? -3.006 19.594 2.965 1.00 74.69 272 THR A C 1
ATOM 2096 O O . THR A 1 272 ? -2.263 20.529 3.226 1.00 74.69 272 THR A O 1
ATOM 2099 N N . LEU A 1 273 ? -3.217 18.581 3.812 1.00 71.06 273 LEU A N 1
ATOM 2100 C CA . LEU A 1 273 ? -2.631 18.371 5.148 1.00 71.06 273 LEU A CA 1
ATOM 2101 C C . LEU A 1 273 ? -2.953 19.426 6.221 1.00 71.06 273 LEU A C 1
ATOM 2103 O O . LEU A 1 273 ? -2.761 19.157 7.405 1.00 71.06 273 LEU A O 1
ATOM 2107 N N . ASP A 1 274 ? -3.484 20.580 5.835 1.00 74.31 274 ASP A N 1
ATOM 2108 C CA . ASP A 1 274 ? -3.798 21.684 6.745 1.00 74.31 274 ASP A CA 1
ATOM 2109 C C . ASP A 1 274 ? -5.311 21.926 6.887 1.00 74.31 274 ASP A C 1
ATOM 2111 O O . ASP A 1 274 ? -5.748 22.631 7.795 1.00 74.31 274 ASP A O 1
ATOM 2115 N N . GLU A 1 275 ? -6.135 21.304 6.040 1.00 82.75 275 GLU A N 1
ATOM 2116 C CA . GLU A 1 275 ? -7.589 21.497 6.009 1.00 82.75 275 GLU A CA 1
ATOM 2117 C C . GLU A 1 275 ? -8.337 20.208 6.379 1.00 82.75 275 GLU A C 1
ATOM 2119 O O . GLU A 1 275 ? -7.903 19.116 5.991 1.00 82.75 275 GLU A O 1
ATOM 2124 N N . PRO A 1 276 ? -9.463 20.300 7.110 1.00 86.69 276 PRO A N 1
ATOM 2125 C CA . PRO A 1 276 ? -10.303 19.140 7.364 1.00 86.69 276 PRO A CA 1
ATOM 2126 C C . PRO A 1 276 ? -10.919 18.637 6.054 1.00 86.69 276 PRO A C 1
ATOM 2128 O O . PRO A 1 276 ? -11.154 19.402 5.117 1.00 86.69 276 PRO A O 1
ATOM 2131 N N . LEU A 1 277 ? -11.195 17.337 5.995 1.00 87.06 277 LEU A N 1
ATOM 2132 C CA . LEU A 1 277 ? -11.892 16.729 4.868 1.00 87.06 277 LEU A CA 1
ATOM 2133 C C . LEU A 1 277 ? -13.317 17.302 4.732 1.00 87.06 277 LEU A C 1
ATOM 2135 O O . LEU A 1 277 ? -13.970 17.594 5.738 1.00 87.06 277 LEU A O 1
ATOM 2139 N N . GLY A 1 278 ? -13.795 17.474 3.496 1.00 82.88 278 GLY A N 1
ATOM 2140 C CA . GLY A 1 278 ? -15.112 18.046 3.226 1.00 82.88 278 GLY A CA 1
ATOM 2141 C C . GLY A 1 278 ? -16.268 17.149 3.681 1.00 82.88 278 GLY A C 1
ATOM 2142 O O . GLY A 1 278 ? -16.125 15.938 3.852 1.00 82.88 278 GLY A O 1
ATOM 2143 N N . GLU A 1 279 ? -17.451 17.740 3.857 1.00 78.75 279 GLU A N 1
ATOM 2144 C CA . GLU A 1 279 ? -18.655 16.993 4.234 1.00 78.75 279 GLU A CA 1
ATOM 2145 C C . GLU A 1 279 ? -19.018 15.956 3.153 1.00 78.75 279 GLU A C 1
ATOM 2147 O O . GLU A 1 279 ? -19.169 16.288 1.977 1.00 78.75 279 GLU A O 1
ATOM 2152 N N . GLY A 1 280 ? -19.151 14.687 3.552 1.00 79.75 280 GLY A N 1
ATOM 2153 C CA . GLY A 1 280 ? -19.448 13.571 2.645 1.00 79.75 280 GLY A CA 1
ATOM 2154 C C . GLY A 1 280 ? -18.236 12.995 1.902 1.00 79.75 280 GLY A C 1
ATOM 2155 O O . GLY A 1 280 ? -18.393 12.040 1.141 1.00 79.75 280 GLY A O 1
ATOM 2156 N N . GLU A 1 281 ? -17.036 13.532 2.118 1.00 86.19 281 GLU A N 1
ATOM 2157 C CA . GLU A 1 281 ? -15.799 12.921 1.638 1.00 86.19 281 GLU A CA 1
ATOM 2158 C C . GLU A 1 281 ? -15.315 11.827 2.604 1.00 86.19 281 GLU A C 1
ATOM 2160 O O . GLU A 1 281 ? -15.668 11.788 3.784 1.00 86.19 281 GLU A O 1
ATOM 2165 N N . HIS A 1 282 ? -14.483 10.913 2.102 1.00 87.62 282 HIS A N 1
ATOM 2166 C CA . HIS A 1 282 ? -13.904 9.831 2.900 1.00 87.62 282 HIS A CA 1
ATOM 2167 C C . HIS A 1 282 ? -12.389 9.818 2.756 1.00 87.62 282 HIS A C 1
ATOM 2169 O O . HIS A 1 282 ? -11.878 9.987 1.649 1.00 87.62 282 HIS A O 1
ATOM 2175 N N . SER A 1 283 ? -11.677 9.577 3.861 1.00 86.56 283 SER A N 1
ATOM 2176 C CA . SER A 1 283 ? -10.219 9.438 3.873 1.00 86.56 283 SER A CA 1
ATOM 2177 C C . SER A 1 283 ? -9.824 7.956 3.850 1.00 86.56 283 SER A C 1
ATOM 2179 O O . SER A 1 283 ? -9.932 7.274 4.876 1.00 86.56 283 SER A O 1
ATOM 2181 N N . PRO A 1 284 ? -9.330 7.418 2.713 1.00 84.88 284 PRO A 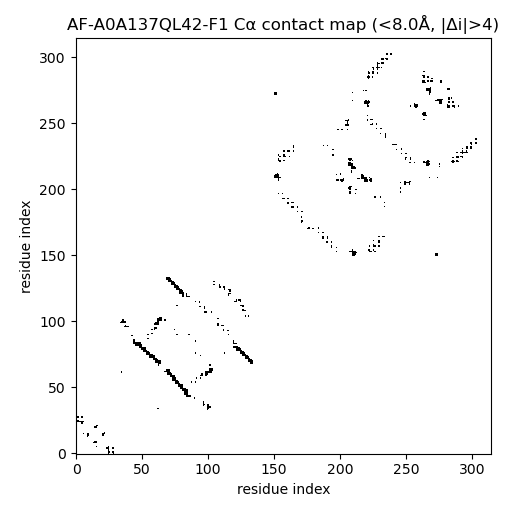N 1
ATOM 2182 C CA . PRO A 1 284 ? -8.805 6.054 2.671 1.00 84.88 284 PRO A CA 1
ATOM 2183 C C . PRO A 1 284 ? -7.617 5.864 3.620 1.00 84.88 284 PRO A C 1
ATOM 2185 O O . PRO A 1 284 ? -7.442 4.784 4.180 1.00 84.88 284 PRO A O 1
ATOM 2188 N N . GLU A 1 285 ? -6.814 6.914 3.812 1.00 85.00 285 GLU A N 1
ATOM 2189 C CA . GLU A 1 285 ? -5.694 6.929 4.754 1.00 85.00 285 GLU A CA 1
ATOM 2190 C C . GLU A 1 285 ? -6.191 6.819 6.202 1.00 85.00 285 GLU A C 1
ATOM 2192 O O . GLU A 1 285 ? -5.742 5.937 6.935 1.00 85.00 285 GLU A O 1
ATOM 2197 N N . GLY A 1 286 ? -7.186 7.626 6.588 1.00 88.44 286 GLY A N 1
ATOM 2198 C CA . GLY A 1 286 ? -7.822 7.531 7.903 1.00 88.44 286 GLY A CA 1
ATOM 2199 C C . GLY A 1 286 ? -8.385 6.134 8.170 1.00 88.44 286 GLY A C 1
ATOM 2200 O O . GLY A 1 286 ? -8.159 5.567 9.240 1.00 88.44 286 GLY A O 1
ATOM 2201 N N . GLN A 1 287 ? -9.023 5.518 7.170 1.00 88.56 287 GLN A N 1
ATOM 2202 C CA . GLN A 1 287 ? -9.528 4.150 7.292 1.00 88.56 287 GLN A CA 1
ATOM 2203 C C . GLN A 1 287 ? -8.401 3.123 7.476 1.00 88.56 287 GLN A C 1
ATOM 2205 O O . GLN A 1 287 ? -8.514 2.209 8.297 1.00 88.56 287 GLN A O 1
ATOM 2210 N N . ALA A 1 288 ? -7.287 3.279 6.756 1.00 88.94 288 ALA A N 1
ATOM 2211 C CA . ALA A 1 288 ? -6.112 2.433 6.938 1.00 88.94 288 ALA A CA 1
ATOM 2212 C C . ALA A 1 288 ? -5.534 2.564 8.358 1.00 88.94 288 ALA A C 1
ATOM 2214 O O . ALA A 1 288 ? -5.127 1.562 8.949 1.00 88.94 288 ALA A O 1
ATOM 2215 N N . PHE A 1 289 ? -5.548 3.762 8.948 1.00 92.56 289 PHE A N 1
ATOM 2216 C CA . PHE A 1 289 ? -5.083 3.974 10.321 1.00 92.56 289 PHE A CA 1
ATOM 2217 C C . PHE A 1 289 ? -5.970 3.307 11.364 1.00 92.56 289 PHE A C 1
ATOM 2219 O O . PHE A 1 289 ? -5.441 2.755 12.326 1.00 92.56 289 PHE A O 1
ATOM 2226 N N . VAL A 1 290 ? -7.289 3.262 11.157 1.00 91.19 290 VAL A N 1
ATOM 2227 C CA . VAL A 1 290 ? -8.195 2.487 12.021 1.00 91.19 290 VAL A CA 1
ATOM 2228 C C . VAL A 1 290 ? -7.861 0.994 11.969 1.00 91.19 290 VAL A C 1
ATOM 2230 O O . VAL A 1 290 ? -7.840 0.333 13.007 1.00 91.19 290 VAL A O 1
ATOM 2233 N N . LEU A 1 291 ? -7.531 0.456 10.789 1.00 89.69 291 LEU A N 1
ATOM 2234 C CA . LEU A 1 291 ? -7.101 -0.941 10.657 1.00 89.69 291 LEU A CA 1
ATOM 2235 C C . LEU A 1 291 ? -5.762 -1.201 11.365 1.00 89.69 291 LEU A C 1
ATOM 2237 O O . LEU A 1 291 ? -5.622 -2.209 12.061 1.00 89.69 291 LEU A O 1
ATOM 2241 N N . LEU A 1 292 ? -4.792 -0.289 11.228 1.00 91.12 292 LEU A N 1
ATOM 2242 C CA . LEU A 1 292 ? -3.509 -0.373 11.935 1.00 91.12 292 LEU A CA 1
ATOM 2243 C C . LEU A 1 292 ? -3.696 -0.317 13.452 1.00 91.12 292 LEU A C 1
ATOM 2245 O O . LEU A 1 292 ? -3.110 -1.135 14.163 1.00 91.12 292 LEU A O 1
ATOM 2249 N N . LEU A 1 293 ? -4.548 0.593 13.927 1.00 93.44 293 LEU A N 1
ATOM 2250 C CA . LEU A 1 293 ? -4.941 0.709 15.326 1.00 93.44 293 LEU A CA 1
ATOM 2251 C C . LEU A 1 293 ? -5.559 -0.584 15.826 1.00 93.44 293 LEU A C 1
ATOM 2253 O O . LEU A 1 293 ? -5.128 -1.088 16.858 1.00 93.44 293 LEU A O 1
ATOM 2257 N N . HIS A 1 294 ? -6.532 -1.142 15.104 1.00 90.00 294 HIS A N 1
ATOM 2258 C CA . HIS A 1 294 ? -7.192 -2.370 15.527 1.00 90.00 294 HIS A CA 1
ATOM 2259 C C . HIS A 1 294 ? -6.180 -3.515 15.648 1.00 90.00 294 HIS A C 1
ATOM 2261 O O . HIS A 1 294 ? -6.136 -4.193 16.671 1.00 90.00 294 HIS A O 1
ATOM 2267 N N . ALA A 1 295 ? -5.306 -3.688 14.652 1.00 89.25 295 ALA A N 1
ATOM 2268 C CA . ALA A 1 295 ? -4.251 -4.698 14.700 1.00 89.25 295 ALA A CA 1
ATOM 2269 C C . ALA A 1 295 ? -3.278 -4.482 15.876 1.00 89.25 295 ALA A C 1
ATOM 2271 O O . ALA A 1 295 ? -2.913 -5.435 16.562 1.00 89.25 295 ALA A O 1
ATOM 2272 N N . ALA A 1 296 ? -2.873 -3.235 16.129 1.00 91.38 296 ALA A N 1
ATOM 2273 C CA . ALA A 1 296 ? -1.983 -2.885 17.232 1.00 91.38 296 ALA A CA 1
ATOM 2274 C C . ALA A 1 296 ? -2.628 -3.116 18.606 1.00 91.38 296 ALA A C 1
ATOM 2276 O O . ALA A 1 296 ? -1.977 -3.636 19.509 1.00 91.38 296 ALA A O 1
ATOM 2277 N N . TRP A 1 297 ? -3.905 -2.760 18.754 1.00 89.56 297 TRP A N 1
ATOM 2278 C CA . TRP A 1 297 ? -4.674 -2.965 19.977 1.00 89.56 297 TRP A CA 1
ATOM 2279 C C . TRP A 1 297 ? -4.824 -4.450 20.304 1.00 89.56 297 TRP A C 1
ATOM 2281 O O . TRP A 1 297 ? -4.570 -4.848 21.436 1.00 89.56 297 TRP A O 1
ATOM 2291 N N . GLN A 1 298 ? -5.171 -5.280 19.315 1.00 86.88 298 GLN A N 1
ATOM 2292 C CA . GLN A 1 298 ? -5.292 -6.728 19.514 1.00 86.88 298 GLN A CA 1
ATOM 2293 C C . GLN A 1 298 ? -3.965 -7.351 19.963 1.00 86.88 298 GLN A C 1
ATOM 2295 O O . GLN A 1 298 ? -3.940 -8.099 20.937 1.00 86.88 298 GLN A O 1
ATOM 2300 N N . ALA A 1 299 ? -2.854 -6.991 19.309 1.00 83.50 299 ALA A N 1
ATOM 2301 C CA . ALA A 1 299 ? -1.527 -7.464 19.700 1.00 83.50 299 ALA A CA 1
ATOM 2302 C C . ALA A 1 299 ? -1.165 -7.044 21.135 1.00 83.50 299 ALA A C 1
ATOM 2304 O O . ALA A 1 299 ? -0.678 -7.857 21.917 1.00 83.50 299 ALA A O 1
ATOM 2305 N N . PHE A 1 300 ? -1.447 -5.789 21.495 1.00 87.00 300 PHE A N 1
ATOM 2306 C CA . PHE A 1 300 ? -1.237 -5.280 22.846 1.00 87.00 300 PHE A CA 1
ATOM 2307 C C . PHE A 1 300 ? -2.061 -6.053 23.886 1.00 87.00 300 PHE A C 1
ATOM 2309 O O . PHE A 1 300 ? -1.502 -6.547 24.862 1.00 87.00 300 PHE A O 1
ATOM 2316 N N . VAL A 1 301 ? -3.371 -6.210 23.668 1.00 84.88 301 VAL A N 1
ATOM 2317 C CA . VAL A 1 301 ? -4.253 -6.944 24.589 1.00 84.88 301 VAL A CA 1
ATOM 2318 C C . VAL A 1 301 ? -3.782 -8.385 24.756 1.00 84.88 301 VAL A C 1
ATOM 2320 O O . VAL A 1 301 ? -3.735 -8.876 25.881 1.00 84.88 301 VAL A O 1
ATOM 2323 N N . GLN A 1 302 ? -3.394 -9.059 23.672 1.00 81.69 302 GLN A N 1
ATOM 2324 C CA . GLN A 1 302 ? -2.909 -10.436 23.733 1.00 81.69 302 GLN A CA 1
ATOM 2325 C C . GLN A 1 302 ? -1.654 -10.569 24.610 1.00 81.69 302 GLN A C 1
ATOM 2327 O O . GLN A 1 302 ? -1.594 -11.463 25.450 1.00 81.69 302 GLN A O 1
ATOM 2332 N N . ILE A 1 303 ? -0.680 -9.666 24.462 1.00 80.25 303 ILE A N 1
ATOM 2333 C CA . ILE A 1 303 ? 0.559 -9.679 25.256 1.00 80.25 303 ILE A CA 1
ATOM 2334 C C . ILE A 1 303 ? 0.256 -9.407 26.733 1.00 80.25 303 ILE A C 1
ATOM 2336 O O . ILE A 1 303 ? 0.640 -10.191 27.596 1.00 80.25 303 ILE A O 1
ATOM 2340 N N . MET A 1 304 ? -0.521 -8.361 27.024 1.00 78.69 304 MET A N 1
ATOM 2341 C CA . MET A 1 304 ? -0.816 -7.975 28.408 1.00 78.69 304 MET A CA 1
ATOM 2342 C C . MET A 1 304 ? -1.729 -8.960 29.146 1.00 78.69 304 MET A C 1
ATOM 2344 O O . MET A 1 304 ? -1.740 -8.985 30.375 1.00 78.69 304 MET A O 1
ATOM 2348 N N . THR A 1 305 ? -2.537 -9.742 28.425 1.00 73.38 305 THR A N 1
ATOM 2349 C CA . THR A 1 305 ? -3.410 -10.757 29.036 1.00 73.38 305 THR A CA 1
ATOM 2350 C C . THR A 1 305 ? -2.701 -12.096 29.223 1.00 73.38 305 THR A C 1
ATOM 2352 O O . THR A 1 305 ? -2.974 -12.769 30.216 1.00 73.38 305 THR A O 1
ATOM 2355 N N . HIS A 1 306 ? -1.754 -12.474 28.356 1.00 60.56 306 HIS A N 1
ATOM 2356 C CA . HIS A 1 306 ? -0.961 -13.694 28.552 1.00 60.56 306 HIS A CA 1
ATOM 2357 C C . HIS A 1 306 ? -0.040 -13.636 29.781 1.00 60.56 306 HIS A C 1
ATOM 2359 O O . HIS A 1 306 ? 0.053 -14.644 30.481 1.00 60.56 306 HIS A O 1
ATOM 2365 N N . ASP A 1 307 ? 0.496 -12.468 30.148 1.00 51.53 307 ASP A N 1
ATOM 2366 C CA . ASP A 1 307 ? 1.279 -12.311 31.390 1.00 51.53 307 ASP A CA 1
ATOM 2367 C C . ASP A 1 307 ? 0.468 -12.604 32.672 1.00 51.53 307 ASP A C 1
ATOM 2369 O O . ASP A 1 307 ? 1.035 -12.938 33.710 1.00 51.53 307 ASP A O 1
ATOM 2373 N N . THR A 1 308 ? -0.872 -12.566 32.622 1.00 45.94 308 THR A N 1
ATOM 2374 C CA . THR A 1 308 ? -1.713 -12.878 33.797 1.00 45.94 308 THR A CA 1
ATOM 2375 C C . THR A 1 308 ? -1.991 -14.371 34.008 1.00 45.94 308 THR A C 1
ATOM 2377 O O . THR A 1 308 ? -2.484 -14.748 35.071 1.00 45.94 308 THR A O 1
ATOM 2380 N N . HIS A 1 309 ? -1.694 -15.244 33.037 1.00 38.84 309 HIS A N 1
ATOM 2381 C CA . HIS A 1 309 ? -1.871 -16.697 33.200 1.00 38.84 309 HIS A CA 1
ATOM 2382 C C . HIS A 1 309 ? -0.611 -17.414 33.699 1.00 38.84 309 HIS A C 1
ATOM 2384 O O . HIS A 1 309 ? -0.731 -18.411 34.417 1.00 38.84 309 HIS A O 1
ATOM 2390 N N . ASP A 1 310 ? 0.580 -16.877 33.437 1.00 38.25 310 ASP A N 1
ATOM 2391 C CA . ASP A 1 310 ? 1.819 -17.479 33.940 1.00 38.25 310 ASP A CA 1
ATOM 2392 C C . ASP A 1 310 ? 2.055 -17.202 35.440 1.00 38.25 310 ASP A C 1
ATOM 2394 O O . ASP A 1 310 ? 2.643 -18.038 36.128 1.00 38.25 310 ASP A O 1
ATOM 2398 N N . GLU A 1 311 ? 1.493 -16.127 36.011 1.00 37.12 311 GLU A N 1
ATOM 2399 C CA . GLU A 1 311 ? 1.568 -15.876 37.464 1.00 37.12 311 GLU A CA 1
ATOM 2400 C C . GLU A 1 311 ? 0.610 -16.741 38.307 1.00 37.12 311 GLU A C 1
ATOM 2402 O O . GLU A 1 311 ? 0.874 -16.983 39.488 1.00 37.12 311 GLU A O 1
ATOM 2407 N N . ILE A 1 312 ? -0.484 -17.256 37.732 1.00 39.56 312 ILE A N 1
ATOM 2408 C CA . ILE A 1 312 ? -1.457 -18.092 38.467 1.00 39.56 312 ILE A CA 1
ATOM 2409 C C . ILE A 1 312 ? -1.012 -19.562 38.524 1.00 39.56 312 ILE A C 1
ATOM 2411 O O . ILE A 1 312 ? -1.440 -20.305 39.405 1.00 39.56 312 ILE A O 1
ATOM 2415 N N . THR A 1 313 ? -0.086 -19.979 37.658 1.00 37.69 313 THR A N 1
ATOM 2416 C CA . THR A 1 313 ? 0.384 -21.374 37.592 1.00 37.69 313 THR A CA 1
ATOM 2417 C C . THR A 1 313 ? 1.670 -21.630 38.402 1.00 37.69 313 THR A C 1
ATOM 2419 O O . THR A 1 313 ? 2.201 -22.740 38.382 1.00 37.69 313 THR A O 1
ATOM 2422 N N . GLN A 1 314 ? 2.164 -20.634 39.155 1.00 35.88 314 GLN A N 1
ATOM 2423 C CA . GLN A 1 314 ? 3.340 -20.746 40.040 1.00 35.88 314 GLN A CA 1
ATOM 2424 C C . GLN A 1 314 ? 3.087 -20.343 41.512 1.00 35.88 314 GLN A C 1
ATOM 2426 O O . GLN A 1 314 ? 4.011 -19.916 42.208 1.00 35.88 314 GLN A O 1
ATOM 2431 N N . ARG A 1 315 ? 1.869 -20.526 42.037 1.00 33.28 315 ARG A N 1
ATOM 2432 C CA . ARG A 1 315 ? 1.615 -20.500 43.491 1.00 33.28 315 ARG A CA 1
ATOM 2433 C C . ARG A 1 315 ? 0.868 -21.728 43.980 1.00 33.28 315 ARG A C 1
ATOM 2435 O O . ARG A 1 315 ? -0.088 -22.143 43.297 1.00 33.28 315 ARG A O 1
#

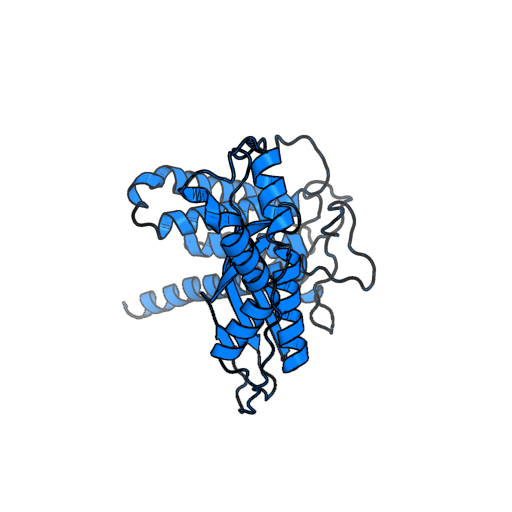Mean predicted aligned error: 15.27 Å

pLDDT: mean 83.97, std 16.01, range [27.92, 97.31]

Sequence (315 aa):
MASAVRAILECIGEDPDREGLLRTPERYAQTIMWMTRDIINDAIFAEDHDEMVLVRDIDISSLCEHHLVPFTGKIAIAYIPNQLVLGISKLARIAETFSRRLQVQERLTKQIAIAVQEAIKPRGVAVVMEATTVSTKPAASKPLITDQGSSADAARKAWAAAGMLRVHQTLDHSSQTRQFVDHQTSLIQWVNEILGSSWSHQTSDGGLRNAIDDPTSYLDTASTALMVSVTCRMAAIQNTNTSIPAVNQALFVIQKSVDVQGWLQNTTNSYTLDEPLGEGEHSPEGQAFVLLLHAAWQAFVQIMTHDTHDEITQR

Secondary structure (DSSP, 8-state):
-HHHHHHHHHHTT--TTSTTTTTHHHHHHHHHHHHT--------EE----SPEEEEEEEEEEEETTT--EEEEEEEEEEE-SSEE--HHHHHHHHHHHHSSEE-HHHHHHHHHHHHHHHH--SEEEEEEEEEE--SS-------------S-HHHHHHHHHHHHHHHHHHHHTSTTGGG-HHHHHHHHHHHHHHHHHHHTT--TTS--BSSTT-TTSPB-HHHHHHHHHHHHHHHHHHT--TTHHHHHHHHHHHHHTB-TTS-B-S-B-TTTSSSBPPTT---HHHHHHHHHHHHHHHHHHHHHHHHHHHTGGG-

Foldseek 3Di:
DLVVVCVVCVVVPHDCPPPVNVCVSVVVVVVLCQLQDADDDDDWDFDPDFDKDKDWFLWAWAAALVPRFIKIWIKMKMFGADRIDDDNVVLSVLLHRLRSRHDDPVVSQVSSQVVVCVPGVTPHMHMDIDIDTPDPDDPDPPPDPPDDDDAQLLQVLLVLLVVLLVVLVVLVPDPCVVVCVVVNVVSLVSSVVSLVVQLVQQDPQLFAFRNRPDPPGFGALLSRLSSLLSVLQSCLVVVHCVCVVSSVSSVVVQVVQQDPSRAGAQHCDPVPSRHTDDPPDGDPSSVVSNVSSVVSNVSSCVSNVVVVVVVVVPD

Nearest PDB structures (foldseek):
  7ala-assembly1_D-2  TM=9.663E-01  e=2.218E-15  Homo sapiens
  1is8-assembly1_D  TM=9.633E-01  e=1.366E-15  Rattus norvegicus
  7alc-assembly1_A-2  TM=9.644E-01  e=3.235E-15  Homo sapiens
  1wm9-assembly1_A  TM=9.652E-01  e=5.055E-14  Thermus thermophilus HB8
  6z88-assembly1_B  TM=9.413E-01  e=2.647E-14  Homo sapiens

Radius of gyration: 24.09 Å; Cα contacts (8 Å, |Δi|>4): 456; chains: 1; bounding box: 49×48×80 Å